Protein AF-A0A6I0BQM3-F1 (afdb_monomer)

Foldseek 3Di:
DVQLLVVLVVLLLLLVLCLVLCLPDVPDASPDPPVSSVVPDPDDPVFVVQWDWDWDDDDPPGIHIWIWGFPDQDPPQGTWTWTFQALNADLSVVLVVVVVVVVVVVQALVNLVVVPPDLNQLSLLACRSPIDTPLGCVCCVVVVHDDLFLVSLLVLCVVAHALVLLVCLQLVHPSPPPDPDPSNSSSSSSLNVVLSCQLPAEEDDSRHHYDCAYVVNQHGSSLVSQLLSLCCRVNPDHSVPDPQFDDDPNDGGYRDQDDDDPQRHLVNPDPSSVVSSCCRGNVCVSRDRSCVPVVSVVSVVVSSVVSRGDVVSVVVNVVD

Structure (mmCIF, N/CA/C/O backbone):
data_AF-A0A6I0BQM3-F1
#
_entry.id   AF-A0A6I0BQM3-F1
#
loop_
_atom_site.group_PDB
_atom_site.id
_atom_site.type_symbol
_atom_site.label_atom_id
_atom_site.label_alt_id
_atom_site.label_comp_id
_atom_site.label_asym_id
_atom_site.label_entity_id
_atom_site.label_seq_id
_atom_site.pdbx_PDB_ins_code
_atom_site.Cartn_x
_atom_site.Cartn_y
_atom_site.Cartn_z
_atom_site.occupancy
_atom_site.B_iso_or_equiv
_atom_site.auth_seq_id
_atom_site.auth_comp_id
_atom_site.auth_asym_id
_atom_site.auth_atom_id
_atom_site.pdbx_PDB_model_num
ATOM 1 N N . MET A 1 1 ? -15.286 -2.181 -1.177 1.00 60.75 1 MET A N 1
ATOM 2 C CA . MET A 1 1 ? -14.383 -2.167 -2.361 1.00 60.75 1 MET A CA 1
ATOM 3 C C . MET A 1 1 ? -14.265 -0.788 -3.021 1.00 60.75 1 MET A C 1
ATOM 5 O O . MET A 1 1 ? -13.191 -0.479 -3.524 1.00 60.75 1 MET A O 1
ATOM 9 N N . GLY A 1 2 ? -15.303 0.063 -2.992 1.00 83.44 2 GLY A N 1
ATOM 10 C CA . GLY A 1 2 ? -15.324 1.325 -3.752 1.00 83.44 2 GLY A CA 1
ATOM 11 C C . GLY A 1 2 ? -14.149 2.278 -3.493 1.00 83.44 2 GLY A C 1
ATOM 12 O O . GLY A 1 2 ? -13.640 2.891 -4.427 1.00 83.44 2 GLY A O 1
ATOM 13 N N . ILE A 1 3 ? -13.648 2.362 -2.257 1.00 88.06 3 ILE A N 1
ATOM 14 C CA . ILE A 1 3 ? -12.497 3.218 -1.937 1.00 88.06 3 ILE A CA 1
ATOM 15 C C . ILE A 1 3 ? -11.189 2.744 -2.593 1.00 88.06 3 ILE A C 1
ATOM 17 O O . ILE A 1 3 ? -10.447 3.571 -3.124 1.00 88.06 3 ILE A O 1
ATOM 21 N N . TYR A 1 4 ? -10.928 1.432 -2.617 1.00 92.75 4 TYR A N 1
ATOM 22 C CA . TYR A 1 4 ? -9.731 0.853 -3.231 1.00 92.75 4 TYR A CA 1
ATOM 23 C C . TYR A 1 4 ? -9.756 1.024 -4.751 1.00 92.75 4 TYR A C 1
ATOM 25 O O . TYR A 1 4 ? -8.766 1.459 -5.329 1.00 92.75 4 TYR A O 1
ATOM 33 N N . GLU A 1 5 ? -10.898 0.769 -5.399 1.00 92.19 5 GLU A N 1
ATOM 34 C CA . GLU A 1 5 ? -11.048 0.964 -6.849 1.00 92.19 5 GLU A CA 1
ATOM 35 C C . GLU A 1 5 ? -10.844 2.425 -7.263 1.00 92.19 5 GLU A C 1
ATOM 37 O O . GLU A 1 5 ? -10.185 2.706 -8.265 1.00 92.19 5 GLU A O 1
ATOM 42 N N . ASN A 1 6 ? -11.372 3.370 -6.480 1.00 88.50 6 ASN A N 1
ATOM 43 C CA . ASN A 1 6 ? -11.187 4.794 -6.745 1.00 88.50 6 ASN A CA 1
ATOM 44 C C . ASN A 1 6 ? -9.706 5.194 -6.687 1.00 88.50 6 ASN A C 1
ATOM 46 O O . ASN A 1 6 ? -9.230 5.909 -7.569 1.00 88.50 6 ASN A O 1
ATOM 50 N N . HIS A 1 7 ? -8.963 4.704 -5.691 1.00 90.31 7 HIS A N 1
ATOM 51 C CA . HIS A 1 7 ? -7.531 4.989 -5.566 1.00 90.31 7 HIS A CA 1
ATOM 52 C C . HIS A 1 7 ? -6.685 4.232 -6.595 1.00 90.31 7 HIS A C 1
ATOM 54 O O . HIS A 1 7 ? -5.689 4.773 -7.070 1.00 90.31 7 HIS A O 1
ATOM 60 N N . ALA A 1 8 ? -7.108 3.042 -7.025 1.00 92.38 8 ALA A N 1
ATOM 61 C CA . ALA A 1 8 ? -6.472 2.307 -8.115 1.00 92.38 8 ALA A CA 1
ATOM 62 C C . ALA A 1 8 ? -6.540 3.077 -9.442 1.00 92.38 8 ALA A C 1
ATOM 64 O O . ALA A 1 8 ? -5.536 3.188 -10.142 1.00 92.38 8 ALA A O 1
ATOM 65 N N . LYS A 1 9 ? -7.692 3.688 -9.750 1.00 89.06 9 LYS A N 1
ATOM 66 C CA . LYS A 1 9 ? -7.854 4.563 -10.925 1.00 89.06 9 LYS A CA 1
ATOM 67 C C . LYS A 1 9 ? -6.939 5.787 -10.859 1.00 89.06 9 LYS A C 1
ATOM 69 O O . LYS A 1 9 ? -6.339 6.153 -11.864 1.00 89.06 9 LYS A O 1
ATOM 74 N N . ILE A 1 10 ? -6.795 6.395 -9.678 1.00 85.81 10 ILE A N 1
ATOM 75 C CA . ILE A 1 10 ? -5.857 7.508 -9.466 1.00 85.81 10 ILE A CA 1
ATOM 76 C C . ILE A 1 10 ? -4.413 7.049 -9.688 1.00 85.81 10 ILE A C 1
ATOM 78 O O . ILE A 1 10 ? -3.650 7.740 -10.358 1.00 85.81 10 ILE A O 1
ATOM 82 N N . LEU A 1 11 ? -4.031 5.891 -9.146 1.00 88.25 11 LEU A N 1
ATOM 83 C CA . LEU A 1 11 ? -2.678 5.363 -9.291 1.00 88.25 11 LEU A CA 1
ATOM 84 C C . LEU A 1 11 ? -2.340 5.052 -10.754 1.00 88.25 11 LEU A C 1
ATOM 86 O O . LEU A 1 11 ? -1.275 5.453 -11.212 1.00 88.25 11 LEU A O 1
ATOM 90 N N . LEU A 1 12 ? -3.250 4.409 -11.496 1.00 86.81 12 LEU A N 1
ATOM 91 C CA . LEU A 1 12 ? -3.103 4.178 -12.940 1.00 86.81 12 LEU A CA 1
ATOM 92 C C . LEU A 1 12 ? -2.930 5.480 -13.708 1.00 86.81 12 LEU A C 1
ATOM 94 O O . LEU A 1 12 ? -2.038 5.601 -14.538 1.00 86.81 12 LEU A O 1
ATOM 98 N N . PHE A 1 13 ? -3.745 6.476 -13.387 1.00 80.31 13 PHE A N 1
ATOM 99 C CA . PHE A 1 13 ? -3.652 7.778 -14.018 1.00 80.31 13 PHE A CA 1
ATOM 100 C C . PHE A 1 13 ? -2.291 8.446 -13.762 1.00 80.31 13 PHE A C 1
ATOM 102 O O . PHE A 1 13 ? -1.647 8.938 -14.692 1.00 80.31 13 PHE A O 1
ATOM 109 N N . LEU A 1 14 ? -1.830 8.458 -12.505 1.00 79.19 14 LEU A N 1
ATOM 110 C CA . LEU A 1 14 ? -0.504 8.974 -12.154 1.00 79.19 14 LEU A CA 1
ATOM 111 C C . LEU A 1 14 ? 0.591 8.192 -12.880 1.00 79.19 14 LEU A C 1
ATOM 113 O O . LEU A 1 14 ? 1.534 8.799 -13.383 1.00 79.19 14 LEU A O 1
ATOM 117 N N . HIS A 1 15 ? 0.440 6.870 -12.974 1.00 80.69 15 HIS A N 1
ATOM 118 C CA . HIS A 1 15 ? 1.341 6.007 -13.717 1.00 80.69 15 HIS A CA 1
ATOM 119 C C . HIS A 1 15 ? 1.403 6.411 -15.196 1.00 80.69 15 HIS A C 1
ATOM 121 O O . HIS A 1 15 ? 2.474 6.760 -15.670 1.00 80.69 15 HIS A O 1
ATOM 127 N N . GLU A 1 16 ? 0.286 6.439 -15.922 1.00 74.44 16 GLU A N 1
ATOM 128 C CA . GLU A 1 16 ? 0.255 6.735 -17.365 1.00 74.44 16 GLU A CA 1
ATOM 129 C C . GLU A 1 16 ? 0.884 8.093 -17.715 1.00 74.44 16 GLU A C 1
ATOM 131 O O . GLU A 1 16 ? 1.580 8.222 -18.725 1.00 74.44 16 GLU A O 1
ATOM 136 N N . ASN A 1 17 ? 0.679 9.097 -16.858 1.00 69.69 17 ASN A N 1
ATOM 137 C CA . ASN A 1 17 ? 1.185 10.450 -17.083 1.00 69.69 17 ASN A CA 1
ATOM 138 C C . ASN A 1 17 ? 2.641 10.637 -16.627 1.00 69.69 17 ASN A C 1
ATOM 140 O O . ASN A 1 17 ? 3.345 11.488 -17.166 1.00 69.69 17 ASN A O 1
ATOM 144 N N . TYR A 1 18 ? 3.110 9.862 -15.644 1.00 69.44 18 TYR A N 1
ATOM 145 C CA . TYR A 1 18 ? 4.439 10.039 -15.050 1.00 69.44 18 TYR A CA 1
ATOM 146 C C . TYR A 1 18 ? 5.453 8.970 -15.471 1.00 69.44 18 TYR A C 1
ATOM 148 O O . TYR A 1 18 ? 6.660 9.201 -15.419 1.00 69.44 18 TYR A O 1
ATOM 156 N N . PHE A 1 19 ? 4.993 7.808 -15.930 1.00 67.88 19 PHE A N 1
ATOM 157 C CA . PHE A 1 19 ? 5.855 6.693 -16.302 1.00 67.88 19 PHE A CA 1
ATOM 158 C C . PHE A 1 19 ? 6.847 7.079 -17.397 1.00 67.88 19 PHE A C 1
ATOM 160 O O . PHE A 1 19 ? 8.037 6.810 -17.253 1.00 67.88 19 PHE A O 1
ATOM 167 N N . LYS A 1 20 ? 6.393 7.795 -18.436 1.00 61.06 20 LYS A N 1
ATOM 168 C CA . LYS A 1 20 ? 7.266 8.278 -19.519 1.00 61.06 20 LYS A CA 1
ATOM 169 C C . LYS A 1 20 ? 8.446 9.095 -18.984 1.00 61.06 20 LYS A C 1
ATOM 171 O O . LYS A 1 20 ? 9.571 8.865 -19.411 1.00 61.06 20 LYS A O 1
ATOM 176 N N . LEU A 1 21 ? 8.201 9.954 -17.994 1.00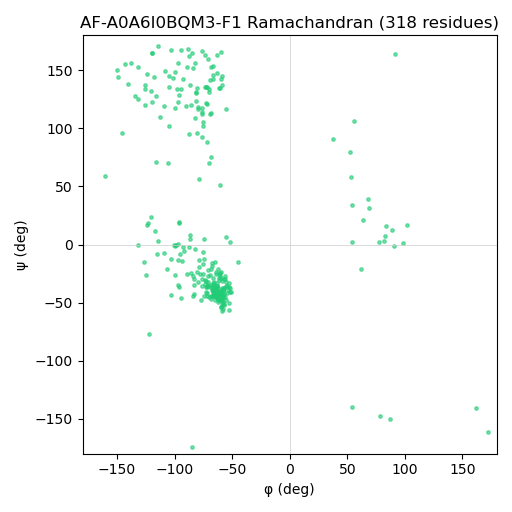 56.78 21 LEU A N 1
ATOM 177 C CA . LEU A 1 21 ? 9.208 10.809 -17.357 1.00 56.78 21 LEU A CA 1
ATOM 178 C C . LEU A 1 21 ? 10.180 10.030 -16.463 1.00 56.78 21 LEU A C 1
ATOM 180 O O . LEU A 1 21 ? 11.362 10.350 -16.407 1.00 56.78 21 LEU A O 1
ATOM 184 N N . VAL A 1 22 ? 9.697 8.996 -15.770 1.00 54.19 22 VAL A N 1
ATOM 185 C CA . VAL A 1 22 ? 10.554 8.109 -14.964 1.00 54.19 22 VAL A CA 1
ATOM 186 C C . VAL A 1 22 ? 11.384 7.185 -15.855 1.00 54.19 22 VAL A C 1
ATOM 188 O O . VAL A 1 22 ? 12.520 6.860 -15.526 1.00 54.19 22 VAL A O 1
ATOM 191 N N . SER A 1 23 ? 10.829 6.773 -16.995 1.00 54.88 23 SER A N 1
ATOM 192 C CA . SER A 1 23 ? 11.485 5.889 -17.961 1.00 54.88 23 SER A CA 1
ATOM 193 C C . SER A 1 23 ? 12.517 6.602 -18.846 1.00 54.88 23 SER A C 1
ATOM 195 O O . SER A 1 23 ? 13.462 5.959 -19.305 1.00 54.88 23 SER A O 1
ATOM 197 N N . SER A 1 24 ? 12.389 7.920 -19.057 1.00 51.19 24 SER A N 1
ATOM 198 C CA . SER A 1 24 ? 13.369 8.728 -19.786 1.00 51.19 24 SER A CA 1
ATOM 199 C C . SER A 1 24 ? 14.595 8.990 -18.907 1.00 51.19 24 SER A C 1
ATOM 201 O O . SER A 1 24 ? 14.622 9.923 -18.115 1.00 51.19 24 SER A O 1
ATOM 203 N N . ASP A 1 25 ? 15.598 8.123 -19.037 1.00 48.91 25 ASP A N 1
ATOM 204 C CA . ASP A 1 25 ? 16.913 8.212 -18.398 1.00 48.91 25 ASP A CA 1
ATOM 205 C C . ASP A 1 25 ? 16.907 8.406 -16.869 1.00 48.91 25 ASP A C 1
ATOM 207 O O . ASP A 1 25 ? 17.281 9.450 -16.334 1.00 48.91 25 ASP A O 1
ATOM 211 N N . PHE A 1 26 ? 16.689 7.300 -16.143 1.00 50.62 26 PHE A N 1
ATOM 212 C CA . PHE A 1 26 ? 16.972 7.145 -14.699 1.00 50.62 26 PHE A CA 1
ATOM 213 C C . PHE A 1 26 ? 18.347 7.689 -14.229 1.00 50.62 26 PHE A C 1
ATOM 215 O O . PHE A 1 26 ? 18.560 7.853 -13.029 1.00 50.62 26 PHE A O 1
ATOM 222 N N . ASN A 1 27 ? 19.287 7.964 -15.148 1.00 40.38 27 ASN A N 1
ATOM 223 C CA . ASN A 1 27 ? 20.618 8.497 -14.844 1.00 40.38 27 ASN A CA 1
ATOM 224 C C . ASN A 1 27 ? 20.762 10.019 -14.989 1.00 40.38 27 ASN A C 1
ATOM 226 O O . ASN A 1 27 ? 21.776 10.550 -14.531 1.00 40.38 27 ASN A O 1
ATOM 230 N N . ARG A 1 28 ? 19.820 10.740 -15.617 1.00 43.97 28 ARG A N 1
ATOM 231 C CA . ARG A 1 28 ? 19.929 12.198 -15.797 1.00 43.97 28 ARG A CA 1
ATOM 232 C C . ARG A 1 28 ? 18.569 12.883 -15.720 1.00 43.97 28 ARG A C 1
ATOM 234 O O . ARG A 1 28 ? 17.891 13.062 -16.714 1.00 43.97 28 ARG A O 1
ATOM 241 N N . ASN A 1 29 ? 18.303 13.368 -14.512 1.00 41.88 29 ASN A N 1
ATOM 242 C CA . ASN A 1 29 ? 17.380 14.437 -14.152 1.00 41.88 29 ASN A CA 1
ATOM 243 C C . ASN A 1 29 ? 15.929 14.270 -14.590 1.00 41.88 29 ASN A C 1
ATOM 245 O O . ASN A 1 29 ? 15.528 14.587 -15.701 1.00 41.88 29 ASN A O 1
ATOM 249 N N . GLU A 1 30 ? 15.135 13.959 -13.574 1.00 51.41 30 GLU A N 1
ATOM 250 C CA . GLU A 1 30 ? 13.696 14.165 -13.440 1.00 51.41 30 GLU A CA 1
ATOM 251 C C . GLU A 1 30 ? 13.323 15.667 -13.526 1.00 51.41 30 GLU A C 1
ATOM 253 O O . GLU A 1 30 ? 12.644 16.210 -12.650 1.00 51.41 30 GLU A O 1
ATOM 258 N N . SER A 1 31 ? 13.799 16.371 -14.561 1.00 48.62 31 SER A N 1
ATOM 259 C CA . SER A 1 31 ? 13.336 17.702 -14.944 1.00 48.62 31 SER A CA 1
ATOM 260 C C . SER A 1 31 ? 11.944 17.552 -15.544 1.00 48.62 31 SER A C 1
ATOM 262 O O . SER A 1 31 ? 11.761 17.325 -16.734 1.00 48.62 31 SER A O 1
ATOM 264 N N . PHE A 1 32 ? 10.972 17.607 -14.649 1.00 56.22 32 PHE A N 1
ATOM 265 C CA . PHE A 1 32 ? 9.548 17.536 -14.910 1.00 56.22 32 PHE A CA 1
ATOM 266 C C . PHE A 1 32 ? 9.050 18.820 -15.585 1.00 56.22 32 PHE A C 1
ATOM 268 O O . PHE A 1 32 ? 9.146 19.901 -14.994 1.00 56.22 32 PHE A O 1
ATOM 275 N N . ASP A 1 33 ? 8.465 18.711 -16.782 1.00 59.06 33 ASP A N 1
ATOM 276 C CA . ASP A 1 33 ? 7.624 19.785 -17.313 1.00 59.06 33 ASP A CA 1
ATOM 277 C C . ASP A 1 33 ? 6.232 19.690 -16.677 1.00 59.06 33 ASP A C 1
ATOM 279 O O . ASP A 1 33 ? 5.344 18.952 -17.111 1.00 59.06 33 ASP A O 1
ATOM 283 N N . LYS A 1 34 ? 6.048 20.478 -15.615 1.00 65.12 34 LYS A N 1
ATOM 284 C CA . LYS A 1 34 ? 4.770 20.602 -14.914 1.00 65.12 34 LYS A CA 1
ATOM 285 C C . LYS A 1 34 ? 3.620 20.986 -15.836 1.00 65.12 34 LYS A C 1
ATOM 287 O O . LYS A 1 34 ? 2.506 20.516 -15.625 1.00 65.12 34 LYS A O 1
ATOM 292 N N . LYS A 1 35 ? 3.874 21.828 -16.841 1.00 66.38 35 LYS A N 1
ATOM 293 C CA . LYS A 1 35 ? 2.827 22.292 -17.751 1.00 66.38 35 LYS A CA 1
ATOM 294 C C . LYS A 1 35 ? 2.382 21.175 -18.679 1.00 66.38 35 LYS A C 1
ATOM 296 O O . LYS A 1 35 ? 1.181 21.033 -18.883 1.00 66.38 35 LYS A O 1
ATOM 301 N N . GLU A 1 36 ? 3.317 20.381 -19.201 1.00 63.50 36 GLU A N 1
ATOM 302 C CA . GLU A 1 36 ? 2.984 19.217 -20.029 1.00 63.50 36 GLU A CA 1
ATOM 303 C C . GLU A 1 36 ? 2.112 18.236 -19.240 1.00 63.50 36 GLU A C 1
ATOM 305 O O . GLU A 1 36 ? 1.017 17.898 -19.691 1.00 63.50 36 GLU A O 1
ATOM 310 N N . PHE A 1 37 ? 2.524 17.895 -18.014 1.00 66.12 37 PHE A N 1
ATOM 311 C CA . PHE A 1 37 ? 1.738 17.036 -17.131 1.00 66.12 37 PHE A CA 1
ATOM 312 C C . PHE A 1 37 ? 0.345 17.615 -16.865 1.00 66.12 37 PHE A C 1
ATOM 314 O O . PHE A 1 37 ? -0.643 16.969 -17.192 1.00 66.12 37 PHE A O 1
ATOM 321 N N . GLU A 1 38 ? 0.232 18.851 -16.364 1.00 69.19 38 GLU A N 1
ATOM 322 C CA . GLU A 1 38 ? -1.068 19.469 -16.047 1.00 69.19 38 GLU A CA 1
ATOM 323 C C . GLU A 1 38 ? -1.982 19.617 -17.276 1.00 69.19 38 GLU A C 1
ATOM 325 O O . GLU A 1 38 ? -3.205 19.523 -17.143 1.00 69.19 38 GLU A O 1
ATOM 330 N N . SER A 1 39 ? -1.409 19.803 -18.472 1.00 67.38 39 SER A N 1
ATOM 331 C CA . SER A 1 39 ? -2.156 19.878 -19.735 1.00 67.38 39 SER A CA 1
ATOM 332 C C . SER A 1 39 ? -2.633 18.516 -20.252 1.00 67.38 39 SER A C 1
ATOM 334 O O . SER A 1 39 ? -3.693 18.444 -20.875 1.00 67.38 39 SER A O 1
ATOM 336 N N . GLY A 1 40 ? -1.902 17.436 -19.951 1.00 63.22 40 GLY A N 1
ATOM 337 C CA . GLY A 1 40 ? -2.289 16.057 -20.262 1.00 63.22 40 GLY A CA 1
ATOM 338 C C . GLY A 1 40 ? -3.381 15.505 -19.339 1.00 63.22 40 GLY A C 1
ATOM 339 O O . GLY A 1 40 ? -4.056 14.533 -19.682 1.00 63.22 40 GLY A O 1
ATOM 340 N N . MET A 1 41 ? -3.612 16.140 -18.183 1.00 65.19 41 MET A N 1
ATOM 341 C CA . MET A 1 41 ? -4.578 15.660 -17.199 1.00 65.19 41 MET A CA 1
ATOM 342 C C . MET A 1 41 ? -6.037 15.931 -17.599 1.00 65.19 41 MET A C 1
ATOM 344 O O . MET A 1 41 ? -6.591 17.008 -17.342 1.00 65.19 41 MET A O 1
ATOM 348 N N . GLN A 1 42 ? -6.726 14.896 -18.084 1.00 65.88 42 GLN A N 1
ATOM 349 C CA . GLN A 1 42 ? -8.192 14.874 -18.188 1.00 65.88 42 GLN A CA 1
ATOM 350 C C . GLN A 1 42 ? -8.864 14.577 -16.836 1.00 65.88 42 GLN A C 1
ATOM 352 O O . GLN A 1 42 ? -9.630 13.629 -16.688 1.00 65.88 42 GLN A O 1
ATOM 357 N N . LEU A 1 43 ? -8.567 15.387 -15.820 1.00 63.75 43 LEU A N 1
ATOM 358 C CA . LEU A 1 43 ? -9.220 15.297 -14.516 1.00 63.75 43 LEU A CA 1
ATOM 359 C C . LEU A 1 43 ? -10.223 16.430 -14.316 1.00 63.75 43 LEU A C 1
ATOM 361 O O . LEU A 1 43 ? -9.984 17.570 -14.728 1.00 63.75 43 LEU A O 1
ATOM 365 N N . ASN A 1 44 ? -11.315 16.112 -13.621 1.00 71.25 44 ASN A N 1
ATOM 366 C CA . ASN A 1 44 ? -12.169 17.136 -13.035 1.00 71.25 44 ASN A CA 1
ATOM 367 C C . ASN A 1 44 ? -11.384 17.935 -11.974 1.00 71.25 44 ASN A C 1
ATOM 369 O O . ASN A 1 44 ? -10.339 17.502 -11.472 1.00 71.25 44 ASN A O 1
ATOM 373 N N . ASP A 1 45 ? -11.901 19.106 -11.616 1.00 78.88 45 ASP A N 1
ATOM 374 C CA . ASP A 1 45 ? -11.211 20.025 -10.704 1.00 78.88 45 ASP A CA 1
ATOM 375 C C . ASP A 1 45 ? -10.958 19.415 -9.317 1.00 78.88 45 ASP A C 1
ATOM 377 O O . ASP A 1 45 ? -9.971 19.747 -8.656 1.00 78.88 45 ASP A O 1
ATOM 381 N N . TYR A 1 46 ? -11.794 18.456 -8.902 1.00 78.94 46 TYR A N 1
ATOM 382 C CA . TYR A 1 46 ? -11.625 17.744 -7.640 1.00 78.94 46 TYR A CA 1
ATOM 383 C C . TYR A 1 46 ? -10.288 16.997 -7.580 1.00 78.94 46 TYR A C 1
ATOM 385 O O . TYR A 1 46 ? -9.512 17.225 -6.650 1.00 78.94 46 TYR A O 1
ATOM 393 N N . TYR A 1 47 ? -9.971 16.152 -8.565 1.00 74.62 47 TYR A N 1
ATOM 394 C CA . TYR A 1 47 ? -8.706 15.412 -8.528 1.00 74.62 47 TYR A CA 1
ATOM 395 C C . TYR A 1 47 ? -7.496 16.318 -8.780 1.00 74.62 47 TYR A C 1
ATOM 397 O O . TYR A 1 47 ? -6.462 16.134 -8.136 1.00 74.62 47 TYR A O 1
ATOM 405 N N . LYS A 1 48 ? -7.631 17.336 -9.644 1.00 76.81 48 LYS A N 1
ATOM 406 C CA . LYS A 1 48 ? -6.562 18.323 -9.888 1.00 76.81 48 LYS A CA 1
ATOM 407 C C . LYS A 1 48 ? -6.144 19.036 -8.605 1.00 76.81 48 LYS A C 1
ATOM 409 O O . LYS A 1 48 ? -4.956 19.139 -8.328 1.00 76.81 48 LYS A O 1
ATOM 414 N N . SER A 1 49 ? -7.110 19.443 -7.778 1.00 83.94 49 SER A N 1
ATOM 415 C CA . SER A 1 49 ? -6.844 20.132 -6.504 1.00 83.94 49 SER A CA 1
ATOM 416 C C . SER A 1 49 ? -6.105 19.283 -5.455 1.00 83.94 49 SER A C 1
ATOM 418 O O . SER A 1 49 ? -5.603 19.814 -4.463 1.00 83.94 49 SER A O 1
ATOM 420 N N . ARG A 1 50 ? -6.051 17.960 -5.651 1.00 88.38 50 ARG A N 1
ATOM 421 C CA . ARG A 1 50 ? -5.433 16.999 -4.727 1.00 88.38 50 ARG A CA 1
ATOM 422 C C . ARG A 1 50 ? -4.067 16.516 -5.184 1.00 88.38 50 ARG A C 1
ATOM 424 O O . ARG A 1 50 ? -3.364 15.902 -4.387 1.00 88.38 50 ARG A O 1
ATOM 431 N N . ILE A 1 51 ? -3.685 16.781 -6.428 1.00 85.88 51 ILE A N 1
ATOM 432 C CA . ILE A 1 51 ? -2.351 16.440 -6.904 1.00 85.88 51 ILE A CA 1
ATOM 433 C C . ILE A 1 51 ? -1.385 17.529 -6.460 1.00 85.88 51 ILE A C 1
ATOM 435 O O . ILE A 1 51 ? -1.573 18.716 -6.719 1.00 85.88 51 ILE A O 1
ATOM 439 N N . THR A 1 52 ? -0.354 17.106 -5.744 1.00 84.62 52 THR A N 1
ATOM 440 C CA . THR A 1 52 ? 0.736 17.957 -5.284 1.00 84.62 52 THR A CA 1
ATOM 441 C C . THR A 1 52 ? 2.047 17.451 -5.863 1.00 84.62 52 THR A C 1
ATOM 443 O O . THR A 1 52 ? 2.137 16.338 -6.379 1.00 84.62 52 THR A O 1
ATOM 446 N N . TYR A 1 53 ? 3.076 18.288 -5.806 1.00 80.19 53 TYR A N 1
ATOM 447 C CA . TYR A 1 53 ? 4.396 17.948 -6.314 1.00 80.19 53 TYR A CA 1
ATOM 448 C C . TYR A 1 53 ? 5.410 18.162 -5.207 1.00 80.19 53 TYR A C 1
ATOM 450 O O . TYR A 1 53 ? 5.551 19.273 -4.693 1.00 80.19 53 TYR A O 1
ATOM 458 N N . LYS A 1 54 ? 6.117 17.098 -4.837 1.00 76.69 54 LYS A N 1
ATOM 459 C CA . LYS A 1 54 ? 7.235 17.185 -3.904 1.00 76.69 54 LYS A CA 1
ATOM 460 C C . LYS A 1 54 ? 8.517 17.421 -4.677 1.00 76.69 54 LYS A C 1
ATOM 462 O O . LYS A 1 54 ? 8.917 16.599 -5.497 1.00 76.69 54 LYS A O 1
ATOM 467 N N . GLU A 1 55 ? 9.160 18.547 -4.398 1.00 76.81 55 GLU A N 1
ATOM 468 C CA . GLU A 1 55 ? 10.458 18.891 -4.963 1.00 76.81 55 GLU A CA 1
ATOM 469 C C . GLU A 1 55 ? 11.573 18.498 -3.990 1.00 76.81 55 GLU A C 1
ATOM 471 O O . GLU A 1 55 ? 11.559 18.876 -2.820 1.00 76.81 55 GLU A O 1
ATOM 476 N N . LYS A 1 56 ? 12.575 17.767 -4.476 1.00 69.81 56 LYS A N 1
ATOM 477 C CA . LYS A 1 56 ? 13.802 17.454 -3.747 1.00 69.81 56 LYS A CA 1
ATOM 478 C C . LYS A 1 56 ? 14.995 18.006 -4.515 1.00 69.81 56 LYS A C 1
ATOM 480 O O . LYS A 1 56 ? 15.212 17.653 -5.671 1.00 69.81 56 LYS A O 1
ATOM 485 N N . PHE A 1 57 ? 15.787 18.862 -3.878 1.00 64.69 57 PHE A N 1
ATOM 486 C CA . PHE A 1 57 ? 17.018 19.367 -4.480 1.00 64.69 57 PHE A CA 1
ATOM 487 C C . PHE A 1 57 ? 18.061 18.247 -4.552 1.00 64.69 57 PHE A C 1
ATOM 489 O O . PHE A 1 57 ? 18.286 17.550 -3.561 1.00 64.69 57 PHE A O 1
ATOM 496 N N . ILE A 1 58 ? 18.682 18.068 -5.719 1.00 66.44 58 ILE A N 1
ATOM 497 C CA . ILE A 1 58 ? 19.665 16.995 -5.959 1.00 66.44 58 ILE A CA 1
ATOM 498 C C . ILE A 1 58 ? 21.071 17.527 -6.284 1.00 66.44 58 ILE A C 1
ATOM 500 O O . ILE A 1 58 ? 21.953 16.757 -6.648 1.00 66.44 58 ILE A O 1
ATOM 504 N N . GLY A 1 59 ? 21.307 18.830 -6.087 1.00 58.72 59 GLY A N 1
ATOM 505 C CA . GLY A 1 59 ? 22.590 19.484 -6.368 1.00 58.72 59 GLY A CA 1
ATOM 506 C C . GLY A 1 59 ? 22.665 20.066 -7.784 1.00 58.72 59 GLY A C 1
ATOM 507 O O . GLY A 1 59 ? 21.833 19.773 -8.636 1.00 58.72 59 GLY A O 1
ATOM 508 N N . GLY A 1 60 ? 23.629 20.959 -8.036 1.00 62.94 60 GLY A N 1
ATOM 509 C CA . GLY A 1 60 ? 23.857 21.531 -9.375 1.00 62.94 60 GLY A CA 1
ATOM 510 C C . GLY A 1 60 ? 22.708 22.381 -9.943 1.00 62.94 60 GLY A C 1
ATOM 511 O O . GLY A 1 60 ? 22.621 22.540 -11.154 1.00 62.94 60 GLY A O 1
ATOM 512 N N . GLY A 1 61 ? 21.808 22.897 -9.094 1.00 64.00 61 GLY A N 1
ATOM 513 C CA . GLY A 1 61 ? 20.619 23.654 -9.518 1.00 64.00 61 GLY A CA 1
ATOM 514 C C . GLY A 1 61 ? 19.430 22.784 -9.946 1.00 64.00 61 GLY A C 1
ATOM 515 O O . GLY A 1 61 ? 18.401 23.317 -10.353 1.00 64.00 61 GLY A O 1
ATOM 516 N N . LEU A 1 62 ? 19.552 21.460 -9.835 1.00 57.69 62 LEU A N 1
ATOM 517 C CA . LEU A 1 62 ? 18.559 20.500 -10.300 1.00 57.69 62 LEU A CA 1
ATOM 518 C C . LEU A 1 62 ? 17.573 20.130 -9.189 1.00 57.69 62 LEU A C 1
ATOM 520 O O . LEU A 1 62 ? 17.938 19.970 -8.016 1.00 57.69 62 LEU A O 1
ATOM 524 N N . LYS A 1 63 ? 16.310 19.960 -9.581 1.00 63.19 63 LYS A N 1
ATOM 525 C CA . LYS A 1 63 ? 15.221 19.523 -8.709 1.00 63.19 63 LYS A CA 1
ATOM 526 C C . LYS A 1 63 ? 14.627 18.231 -9.243 1.00 63.19 63 LYS A C 1
ATOM 528 O O . LYS A 1 63 ? 14.289 18.140 -10.416 1.00 63.19 63 LYS A O 1
ATOM 533 N N . LYS A 1 64 ? 14.466 17.272 -8.345 1.00 69.62 64 LYS A N 1
ATOM 534 C CA . LYS A 1 64 ? 13.645 16.085 -8.530 1.00 69.62 64 LYS A CA 1
ATOM 535 C C . LYS A 1 64 ? 12.224 16.430 -8.135 1.00 69.62 64 LYS A C 1
ATOM 537 O O . LYS A 1 64 ? 12.000 16.808 -6.989 1.00 69.62 64 LYS A O 1
ATOM 542 N N . VAL A 1 65 ? 11.282 16.306 -9.053 1.00 70.75 65 VAL A N 1
ATOM 543 C CA . VAL A 1 65 ? 9.859 16.481 -8.751 1.00 70.75 65 VAL A CA 1
ATOM 544 C C . VAL A 1 65 ? 9.226 15.105 -8.622 1.00 70.75 65 VAL A C 1
ATOM 546 O O . VAL A 1 65 ? 9.620 14.193 -9.333 1.00 70.75 65 VAL A O 1
ATOM 549 N N . ARG A 1 66 ? 8.279 14.923 -7.704 1.00 76.75 66 ARG A N 1
ATOM 550 C CA . ARG A 1 66 ? 7.482 13.697 -7.603 1.00 76.75 66 ARG A CA 1
ATOM 551 C C . ARG A 1 66 ? 6.012 14.038 -7.428 1.00 76.75 66 ARG A C 1
ATOM 553 O O . ARG A 1 66 ? 5.702 14.817 -6.522 1.00 76.75 66 ARG A O 1
ATOM 560 N N . PRO A 1 67 ? 5.117 13.481 -8.256 1.00 80.56 67 PRO A N 1
ATOM 561 C CA . PRO A 1 67 ? 3.700 13.688 -8.076 1.00 80.56 67 PRO A CA 1
ATOM 562 C C . PRO A 1 67 ? 3.235 12.900 -6.857 1.00 80.56 67 PRO A C 1
ATOM 564 O O . PRO A 1 67 ? 3.580 11.731 -6.657 1.00 80.56 67 PRO A O 1
ATOM 567 N N . SER A 1 68 ? 2.423 13.567 -6.058 1.00 86.19 68 SER A N 1
ATOM 568 C CA . SER A 1 68 ? 1.743 12.992 -4.919 1.00 86.19 68 SER A CA 1
ATOM 569 C C . SER A 1 68 ? 0.251 13.221 -5.063 1.00 86.19 68 SER A C 1
ATOM 571 O O . SER A 1 68 ? -0.188 14.248 -5.577 1.00 86.19 68 SER A O 1
ATOM 573 N N . PHE A 1 69 ? -0.541 12.275 -4.582 1.00 90.00 69 PHE A N 1
ATOM 574 C CA . PHE A 1 69 ? -1.977 12.441 -4.462 1.00 90.00 69 PHE A CA 1
ATOM 575 C C . PHE A 1 69 ? -2.362 12.566 -2.996 1.00 90.00 69 PHE A C 1
ATOM 577 O O . PHE A 1 69 ? -2.152 11.646 -2.203 1.00 90.00 69 PHE A O 1
ATOM 584 N N . LYS A 1 70 ? -2.948 13.713 -2.654 1.00 93.19 70 LYS A N 1
ATOM 585 C CA . LYS A 1 70 ? -3.476 14.000 -1.328 1.00 93.19 70 LYS A CA 1
ATOM 586 C C . LYS A 1 70 ? -4.808 13.292 -1.110 1.00 93.19 70 LYS A C 1
ATOM 588 O O . LYS A 1 70 ? -5.845 13.644 -1.685 1.00 93.19 70 LYS A O 1
ATOM 593 N N . VAL A 1 71 ? -4.782 12.345 -0.185 1.00 92.06 71 VAL A N 1
ATOM 594 C CA . VAL A 1 71 ? -5.964 11.636 0.302 1.00 92.06 71 VAL A CA 1
ATOM 595 C C . VAL A 1 71 ? -6.656 12.458 1.390 1.00 92.06 71 VAL A C 1
ATOM 597 O O . VAL A 1 71 ? -7.877 12.631 1.348 1.00 92.06 71 VAL A O 1
ATOM 600 N N . TYR A 1 72 ? -5.882 13.049 2.302 1.00 92.94 72 TYR A N 1
ATOM 601 C CA . TYR A 1 72 ? -6.399 13.823 3.429 1.00 92.94 72 TYR A CA 1
ATOM 602 C C . TYR A 1 72 ? -5.425 14.929 3.857 1.00 92.94 72 TYR A C 1
ATOM 604 O O . TYR A 1 72 ? -4.216 14.801 3.690 1.00 92.94 72 TYR A O 1
ATOM 612 N N . GLU A 1 73 ? -5.957 16.030 4.391 1.00 93.62 73 GLU A N 1
ATOM 613 C CA . GLU A 1 73 ? -5.168 17.119 4.978 1.00 93.62 73 GLU A CA 1
ATOM 614 C C . GLU A 1 73 ? -5.431 17.163 6.484 1.00 93.62 73 GLU A C 1
ATOM 616 O O . GLU A 1 73 ? -6.524 17.538 6.918 1.00 93.62 73 GLU A O 1
ATOM 621 N N . SER A 1 74 ? -4.431 16.783 7.276 1.00 94.38 74 SER A N 1
ATOM 622 C CA . SER A 1 74 ? -4.466 16.952 8.722 1.00 94.38 74 SER A CA 1
ATOM 623 C C . SER A 1 74 ? -4.072 18.376 9.084 1.00 94.38 74 SER A C 1
ATOM 625 O O . SER A 1 74 ? -3.021 18.873 8.683 1.00 94.38 74 SER A O 1
ATOM 627 N N . THR A 1 75 ? -4.871 19.018 9.933 1.00 94.12 75 THR A N 1
ATOM 628 C CA . THR A 1 75 ? -4.523 20.324 10.511 1.00 94.12 75 THR A CA 1
ATOM 629 C C . THR A 1 75 ? -3.344 20.248 11.478 1.00 94.12 75 THR A C 1
ATOM 631 O O . THR A 1 75 ? -2.761 21.280 11.798 1.00 94.12 75 THR A O 1
ATOM 634 N N . LYS A 1 76 ? -3.028 19.050 11.983 1.00 95.62 76 LYS A N 1
ATOM 635 C CA . LYS A 1 76 ? -1.978 18.817 12.979 1.00 95.62 76 LYS A CA 1
ATOM 636 C C . LYS A 1 76 ? -0.726 18.229 12.348 1.00 95.62 76 LYS A C 1
ATOM 638 O O . LYS A 1 76 ? 0.369 18.682 12.665 1.00 95.62 76 LYS A O 1
ATOM 643 N N . TYR A 1 77 ? -0.900 17.255 11.457 1.00 95.88 77 TYR A N 1
ATOM 644 C CA . TYR A 1 77 ? 0.215 16.468 10.944 1.00 95.88 77 TYR A CA 1
ATOM 645 C C . TYR A 1 77 ? 0.578 16.741 9.482 1.00 95.88 77 TYR A C 1
ATOM 647 O O . TYR A 1 77 ? 1.598 16.256 9.001 1.00 95.88 77 TYR A O 1
ATOM 655 N N . GLY A 1 78 ? -0.220 17.542 8.773 1.00 94.00 78 GLY A N 1
ATOM 656 C CA . GLY A 1 78 ? -0.023 17.843 7.359 1.00 94.00 78 GLY A CA 1
ATOM 657 C C . GLY A 1 78 ? -0.676 16.824 6.426 1.00 94.00 78 GLY A C 1
ATOM 658 O O . GLY A 1 78 ? -1.721 16.244 6.726 1.00 94.00 78 GLY A O 1
ATOM 659 N N . THR A 1 79 ? -0.082 16.636 5.253 1.00 93.50 79 THR A N 1
ATOM 660 C CA . THR A 1 79 ? -0.706 15.894 4.154 1.00 93.50 79 THR A CA 1
ATOM 661 C C . THR A 1 79 ? -0.552 14.381 4.308 1.00 93.50 79 THR A C 1
ATOM 663 O O . THR A 1 79 ? 0.554 13.874 4.452 1.00 93.50 79 THR A O 1
ATOM 666 N N . PHE A 1 80 ? -1.667 13.662 4.175 1.00 94.69 80 PHE A N 1
ATOM 667 C CA . PHE A 1 80 ? -1.706 12.209 4.043 1.00 94.69 80 PHE A CA 1
ATOM 668 C C . PHE A 1 80 ? -1.994 11.836 2.592 1.00 94.69 80 PHE A C 1
ATOM 670 O O . PHE A 1 80 ? -2.904 12.394 1.961 1.00 94.69 80 PHE A O 1
ATOM 677 N N . GLY A 1 81 ? -1.266 10.867 2.052 1.00 93.50 81 GLY A N 1
ATOM 678 C CA . GLY A 1 81 ? -1.442 10.469 0.667 1.00 93.50 81 GLY A CA 1
ATOM 679 C C . GLY A 1 81 ? -0.418 9.476 0.148 1.00 93.50 81 GLY A C 1
ATOM 680 O O . GLY A 1 81 ? 0.265 8.789 0.902 1.00 93.50 81 GLY A O 1
ATOM 681 N N . ILE A 1 82 ? -0.331 9.414 -1.175 1.00 91.31 82 ILE A N 1
ATOM 682 C CA . ILE A 1 82 ? 0.631 8.574 -1.887 1.00 91.31 82 ILE A CA 1
ATOM 683 C C . ILE A 1 82 ? 1.580 9.466 -2.678 1.00 91.31 82 ILE A C 1
ATOM 685 O O . ILE A 1 82 ? 1.140 10.331 -3.427 1.00 91.31 82 ILE A O 1
ATOM 689 N N . GLU A 1 83 ? 2.882 9.276 -2.513 1.00 88.56 83 GLU A N 1
ATOM 690 C CA . GLU A 1 83 ? 3.916 9.856 -3.368 1.00 88.56 83 GLU A CA 1
ATOM 691 C C . GLU A 1 83 ? 4.355 8.792 -4.366 1.00 88.56 83 GLU A C 1
ATOM 693 O O . GLU A 1 83 ? 4.881 7.750 -3.982 1.00 88.56 83 GLU A O 1
ATOM 698 N N . TYR A 1 84 ? 4.156 9.040 -5.651 1.00 85.31 84 TYR A N 1
ATOM 699 C CA . TYR A 1 84 ? 4.423 8.045 -6.677 1.00 85.31 84 TYR A CA 1
ATOM 700 C C . TYR A 1 84 ? 5.933 7.818 -6.865 1.00 85.31 84 TYR A C 1
ATOM 702 O O . TYR A 1 84 ? 6.726 8.767 -6.884 1.00 85.31 84 TYR A O 1
ATOM 710 N N . ARG A 1 85 ? 6.355 6.549 -6.965 1.00 82.25 85 ARG A N 1
ATOM 711 C CA . ARG A 1 85 ? 7.776 6.159 -6.983 1.00 82.25 85 ARG A CA 1
ATOM 712 C C . ARG A 1 85 ? 8.204 5.328 -8.182 1.00 82.25 85 ARG A C 1
ATOM 714 O O . ARG A 1 85 ? 9.381 5.436 -8.498 1.00 82.25 85 ARG A O 1
ATOM 721 N N . SER A 1 86 ? 7.337 4.559 -8.840 1.00 80.69 86 SER A N 1
ATOM 722 C CA . SER A 1 86 ? 7.610 3.863 -10.118 1.00 80.69 86 SER A CA 1
ATOM 723 C C . SER A 1 86 ? 9.025 3.294 -10.275 1.00 80.69 86 SER A C 1
ATOM 725 O O . SER A 1 86 ? 9.937 3.975 -10.737 1.00 80.69 86 SER A O 1
ATOM 727 N N . TYR A 1 87 ? 9.241 2.046 -9.885 1.00 81.19 87 TYR A N 1
ATOM 728 C CA . TYR A 1 87 ? 10.534 1.351 -9.811 1.00 81.19 87 TYR A CA 1
ATOM 729 C C . TYR A 1 87 ? 11.568 1.954 -8.844 1.00 81.19 87 TYR A C 1
ATOM 731 O O . TYR A 1 87 ? 12.463 1.236 -8.400 1.00 81.19 87 TYR A O 1
ATOM 739 N N . SER A 1 88 ? 11.456 3.234 -8.463 1.00 77.81 88 SER A N 1
ATOM 740 C CA . SER A 1 88 ? 12.332 3.879 -7.468 1.00 77.81 88 SER A CA 1
ATOM 741 C C . SER A 1 88 ? 11.862 3.692 -6.018 1.00 77.81 88 SER A C 1
ATOM 743 O O . SER A 1 88 ? 12.432 4.282 -5.094 1.00 77.81 88 SER A O 1
ATOM 745 N N . GLY A 1 89 ? 10.798 2.911 -5.814 1.00 79.62 89 GLY A N 1
ATOM 746 C CA . GLY A 1 89 ? 10.291 2.539 -4.499 1.00 79.62 89 GLY A CA 1
ATOM 747 C C . GLY A 1 89 ? 10.996 1.318 -3.912 1.00 79.62 89 GLY A C 1
ATOM 748 O O . GLY A 1 89 ? 11.987 0.813 -4.443 1.00 79.62 89 GLY A O 1
ATOM 749 N N . LEU A 1 90 ? 10.495 0.862 -2.763 1.00 81.25 90 LEU A N 1
ATOM 750 C CA . LEU A 1 90 ? 11.107 -0.223 -1.998 1.00 81.25 90 LEU A CA 1
ATOM 751 C C . LEU A 1 90 ? 11.077 -1.558 -2.753 1.00 81.25 90 LEU A C 1
ATOM 753 O O . LEU A 1 90 ? 12.061 -2.300 -2.730 1.00 81.25 90 LEU A O 1
ATOM 757 N N . VAL A 1 91 ? 9.958 -1.873 -3.402 1.00 81.62 91 VAL A N 1
ATOM 758 C CA . VAL A 1 91 ? 9.760 -3.129 -4.134 1.00 81.62 91 VAL A CA 1
ATOM 759 C C . VAL A 1 91 ? 10.657 -3.149 -5.365 1.00 81.62 91 VAL A C 1
ATOM 761 O O . VAL A 1 91 ? 11.368 -4.137 -5.564 1.00 81.62 91 VAL A O 1
ATOM 764 N N . GLY A 1 92 ? 10.686 -2.057 -6.137 1.00 80.06 92 GLY A N 1
ATOM 765 C CA . GLY A 1 92 ? 11.557 -1.929 -7.306 1.00 80.06 92 GLY A CA 1
ATOM 766 C C . GLY A 1 92 ? 13.041 -1.998 -6.936 1.00 80.06 92 GLY A C 1
ATOM 767 O O . GLY A 1 92 ? 13.814 -2.722 -7.570 1.00 80.06 92 GLY A O 1
ATOM 768 N N . PHE A 1 93 ? 13.438 -1.346 -5.838 1.00 81.06 93 PHE A N 1
ATOM 769 C CA . PHE A 1 93 ? 14.802 -1.431 -5.308 1.00 81.06 93 PHE A CA 1
ATOM 770 C C . PHE A 1 93 ? 15.185 -2.857 -4.883 1.00 81.06 93 PHE A C 1
ATOM 772 O O . PHE A 1 93 ? 16.258 -3.344 -5.248 1.00 81.06 93 PHE A O 1
ATOM 779 N N . LYS A 1 94 ? 14.315 -3.556 -4.139 1.00 79.75 94 LYS A N 1
ATOM 780 C CA . LYS A 1 94 ? 14.548 -4.953 -3.727 1.00 79.75 94 LYS A CA 1
ATOM 781 C C . LYS A 1 94 ? 14.651 -5.887 -4.933 1.00 79.75 94 LYS A C 1
ATOM 783 O O . LYS A 1 94 ? 15.521 -6.759 -4.951 1.00 79.75 94 LYS A O 1
ATOM 788 N N . ALA A 1 95 ? 13.800 -5.693 -5.941 1.00 78.44 95 ALA A N 1
ATOM 789 C CA . ALA A 1 95 ? 13.848 -6.457 -7.182 1.00 78.44 95 ALA A CA 1
ATOM 790 C C . ALA A 1 95 ? 15.183 -6.254 -7.917 1.00 78.44 95 ALA A C 1
ATOM 792 O O . ALA A 1 95 ? 15.833 -7.239 -8.272 1.00 78.44 95 ALA A O 1
ATOM 793 N N . LYS A 1 96 ? 15.647 -5.000 -8.036 1.00 79.06 96 LYS A N 1
ATOM 794 C CA . LYS A 1 96 ? 16.968 -4.666 -8.592 1.00 79.06 96 LYS A CA 1
ATOM 795 C C . LYS A 1 96 ? 18.098 -5.364 -7.838 1.00 79.06 96 LYS A C 1
ATOM 797 O O . LYS A 1 96 ? 18.879 -6.085 -8.451 1.00 79.06 96 LYS A O 1
ATOM 802 N N . LYS A 1 97 ? 18.137 -5.238 -6.508 1.00 80.81 97 LYS A N 1
ATOM 803 C CA . LYS A 1 97 ? 19.174 -5.862 -5.667 1.00 80.81 97 LYS A CA 1
ATOM 804 C C . LYS A 1 97 ? 19.233 -7.384 -5.803 1.00 80.81 97 LYS A C 1
ATOM 806 O O . LYS A 1 97 ? 20.318 -7.959 -5.806 1.00 80.81 97 LYS A O 1
ATOM 811 N N . LYS A 1 98 ? 18.079 -8.046 -5.936 1.00 78.38 98 LYS A N 1
ATOM 812 C CA . LYS A 1 98 ? 18.013 -9.502 -6.142 1.00 78.38 98 LYS A CA 1
ATOM 813 C C . LYS A 1 98 ? 18.627 -9.922 -7.479 1.00 78.38 98 LYS A C 1
ATOM 815 O O . LYS A 1 98 ? 19.247 -10.979 -7.550 1.00 78.38 98 LYS A O 1
ATOM 820 N N . ILE A 1 99 ? 18.443 -9.116 -8.524 1.00 77.06 99 ILE A N 1
ATOM 821 C CA . ILE A 1 99 ? 19.010 -9.376 -9.851 1.00 77.06 99 ILE A CA 1
ATOM 822 C C . ILE A 1 99 ? 20.514 -9.088 -9.861 1.00 77.06 99 ILE A C 1
ATOM 824 O O . ILE A 1 99 ? 21.269 -9.934 -10.329 1.00 77.06 99 ILE A O 1
ATOM 828 N N . GLU A 1 100 ? 20.954 -7.969 -9.276 1.00 79.88 100 GLU A N 1
ATOM 829 C CA . GLU A 1 100 ? 22.381 -7.633 -9.121 1.00 79.88 100 GLU A CA 1
ATOM 830 C C . GLU A 1 100 ? 23.157 -8.779 -8.459 1.00 79.88 100 GLU A C 1
ATOM 832 O O . GLU A 1 100 ? 24.128 -9.270 -9.028 1.00 79.88 100 GLU A O 1
ATOM 837 N N . LYS A 1 101 ? 22.660 -9.294 -7.326 1.00 82.19 101 LYS A N 1
ATOM 838 C CA . LYS A 1 101 ? 23.290 -10.419 -6.622 1.00 82.19 101 LYS A CA 1
ATOM 839 C C . LYS A 1 101 ? 23.426 -11.674 -7.495 1.00 82.19 101 LYS A C 1
ATOM 841 O O . LYS A 1 101 ? 24.428 -12.368 -7.434 1.00 82.19 101 LYS A O 1
ATOM 846 N N . LYS A 1 102 ? 22.432 -11.981 -8.332 1.00 77.56 102 LYS A N 1
ATOM 847 C CA . LYS A 1 102 ? 22.489 -13.150 -9.225 1.00 77.56 102 LYS A CA 1
ATOM 848 C C . LYS A 1 102 ? 23.539 -13.012 -10.326 1.00 77.56 102 LYS A C 1
ATOM 850 O O . LYS A 1 102 ? 24.128 -14.015 -10.723 1.00 77.56 102 LYS A O 1
ATOM 855 N N . ILE A 1 103 ? 23.736 -11.793 -10.828 1.00 78.00 103 ILE A N 1
ATOM 856 C CA . ILE A 1 103 ? 24.802 -11.489 -11.789 1.00 78.00 103 ILE A CA 1
ATOM 857 C C . ILE A 1 103 ? 26.162 -11.665 -11.100 1.00 78.00 103 ILE A C 1
ATOM 859 O O . ILE A 1 103 ? 27.036 -12.328 -11.653 1.00 78.00 103 ILE A O 1
ATOM 863 N N . GLU A 1 104 ? 26.310 -11.163 -9.868 1.00 83.12 104 GLU A N 1
ATOM 864 C CA . GLU A 1 104 ? 27.503 -11.387 -9.034 1.00 83.12 104 GLU A CA 1
ATOM 865 C C . GLU A 1 104 ? 27.765 -12.886 -8.785 1.00 83.12 104 GLU A C 1
ATOM 867 O O . GLU A 1 104 ? 28.910 -13.328 -8.849 1.00 83.12 104 GLU A O 1
ATOM 872 N N . ASP A 1 105 ? 26.708 -13.683 -8.593 1.00 83.00 105 ASP A N 1
ATOM 873 C CA . ASP A 1 105 ? 26.769 -15.145 -8.431 1.00 83.00 105 ASP A CA 1
ATOM 874 C C . ASP A 1 105 ? 27.040 -15.904 -9.760 1.00 83.00 105 ASP A C 1
ATOM 876 O O . ASP A 1 105 ? 27.039 -17.138 -9.794 1.00 83.00 105 ASP A O 1
ATOM 880 N N . GLY A 1 106 ? 27.279 -15.196 -10.873 1.00 78.88 106 GLY A N 1
ATOM 881 C CA . GLY A 1 106 ? 27.711 -15.769 -12.154 1.00 78.88 106 GLY A CA 1
ATOM 882 C C . GLY A 1 106 ? 26.585 -16.195 -13.102 1.00 78.88 106 GLY A C 1
ATOM 883 O O . GLY A 1 106 ? 26.842 -16.884 -14.095 1.00 78.88 106 GLY A O 1
ATOM 884 N N . ILE A 1 107 ? 25.331 -15.810 -12.838 1.00 76.62 107 ILE A N 1
ATOM 885 C CA . ILE A 1 107 ? 24.243 -16.002 -13.805 1.00 76.62 107 ILE A CA 1
ATOM 886 C C . ILE A 1 107 ? 24.376 -14.939 -14.898 1.00 76.62 107 ILE A C 1
ATOM 888 O O . ILE A 1 107 ? 24.249 -13.748 -14.626 1.00 76.62 107 ILE A O 1
ATOM 892 N N . SER A 1 108 ? 24.594 -15.371 -16.145 1.00 71.38 108 SER A N 1
ATOM 893 C CA . SER A 1 108 ? 24.710 -14.434 -17.263 1.00 71.38 108 SER A CA 1
ATOM 894 C C . SER A 1 108 ? 23.420 -13.655 -17.486 1.00 71.38 108 SER A C 1
ATOM 896 O O . SER A 1 108 ? 22.304 -14.156 -17.298 1.00 71.38 108 SER A O 1
ATOM 898 N N . ALA A 1 109 ? 23.580 -12.424 -17.942 1.00 67.00 109 ALA A N 1
ATOM 899 C CA . ALA A 1 109 ? 22.473 -11.535 -18.203 1.00 67.00 109 ALA A CA 1
ATOM 900 C C . ALA A 1 109 ? 21.590 -12.040 -19.368 1.00 67.00 109 ALA A C 1
ATOM 902 O O . ALA A 1 109 ? 20.362 -12.003 -19.273 1.00 67.00 109 ALA A O 1
ATOM 903 N N . GLU A 1 110 ? 22.180 -12.672 -20.391 1.00 65.44 110 GLU A N 1
ATOM 904 C CA . GLU A 1 110 ? 21.457 -13.456 -21.404 1.00 65.44 110 GLU A CA 1
ATOM 905 C C . GLU A 1 110 ? 20.641 -14.593 -20.796 1.00 65.44 110 GLU A C 1
ATOM 907 O O . GLU A 1 110 ? 19.518 -14.809 -21.230 1.00 65.44 110 GLU A O 1
ATOM 912 N N . ARG A 1 111 ? 21.145 -15.312 -19.786 1.00 69.06 111 ARG A N 1
ATOM 913 C CA . ARG A 1 111 ? 20.390 -16.395 -19.131 1.00 69.06 111 ARG A CA 1
ATOM 914 C C . ARG A 1 111 ? 19.244 -15.852 -18.280 1.00 69.06 111 ARG A C 1
ATOM 916 O O . ARG A 1 111 ? 18.194 -16.484 -18.221 1.00 69.06 111 ARG A O 1
ATOM 923 N N . LEU A 1 112 ? 19.411 -14.670 -17.685 1.00 66.06 112 LEU A N 1
ATOM 924 C CA . LEU A 1 112 ? 18.323 -13.938 -17.029 1.00 66.06 112 LEU A CA 1
ATOM 925 C C . LEU A 1 112 ? 17.261 -13.472 -18.043 1.00 66.06 112 LEU A C 1
ATOM 927 O O . LEU A 1 112 ? 16.073 -13.522 -17.735 1.00 66.06 112 LEU A O 1
ATOM 931 N N . LYS A 1 113 ? 17.667 -13.092 -19.264 1.00 61.56 113 LYS A N 1
ATOM 932 C CA . LYS A 1 113 ? 16.766 -12.736 -20.379 1.00 61.56 113 LYS A CA 1
ATOM 933 C C . LYS A 1 113 ? 16.105 -13.950 -21.056 1.00 61.56 113 LYS A C 1
ATOM 935 O O . LYS A 1 113 ? 14.965 -13.857 -21.499 1.00 61.56 113 LYS A O 1
ATOM 940 N N . GLN A 1 114 ? 16.813 -15.077 -21.162 1.00 55.22 114 GLN A N 1
ATOM 941 C CA . GLN A 1 114 ? 16.399 -16.314 -21.845 1.00 55.22 114 GLN A CA 1
ATOM 942 C C . GLN A 1 114 ? 15.706 -17.323 -20.915 1.00 55.22 114 GLN A C 1
ATOM 944 O O . GLN A 1 114 ? 15.251 -18.366 -21.382 1.00 55.22 114 GLN A O 1
ATOM 949 N N . GLY A 1 115 ? 15.588 -17.028 -19.617 1.00 47.91 115 GLY A N 1
ATOM 950 C CA . GLY A 1 115 ? 14.796 -17.797 -18.655 1.00 47.91 115 GLY A CA 1
ATOM 951 C C . GLY A 1 115 ? 13.298 -17.672 -18.934 1.00 47.91 115 GLY A C 1
ATOM 952 O O . GLY A 1 115 ? 12.580 -16.937 -18.262 1.00 47.91 115 GLY A O 1
ATOM 953 N N . TRP A 1 116 ? 12.827 -18.368 -19.965 1.00 41.62 116 TRP A N 1
ATOM 954 C CA . TRP A 1 116 ? 11.429 -18.408 -20.369 1.00 41.6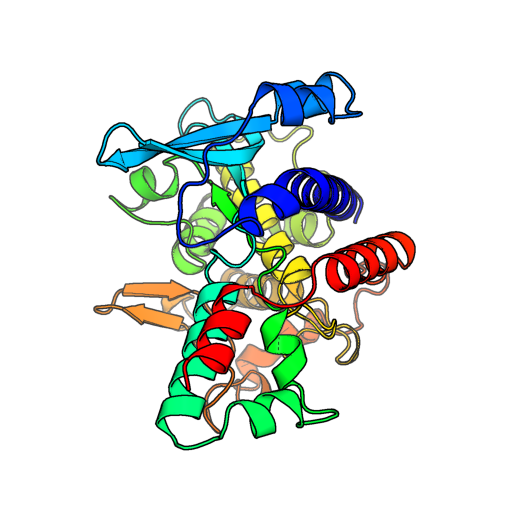2 116 TRP A CA 1
ATOM 955 C C . TRP A 1 116 ? 10.615 -19.150 -19.296 1.00 41.62 116 TRP A C 1
ATOM 957 O O . TRP A 1 116 ? 10.793 -20.348 -19.090 1.00 41.62 116 TRP A O 1
ATOM 967 N N . GLY A 1 117 ? 9.728 -18.431 -18.599 1.00 43.22 117 GLY A N 1
ATOM 968 C CA . GLY A 1 117 ? 8.723 -19.008 -17.696 1.00 43.22 117 GLY A CA 1
ATOM 969 C C . GLY A 1 117 ? 9.051 -19.019 -16.199 1.00 43.22 117 GLY A C 1
ATOM 970 O O . GLY A 1 117 ? 8.222 -19.479 -15.415 1.00 43.22 117 GLY A O 1
ATOM 971 N N . THR A 1 118 ? 10.196 -18.501 -15.751 1.00 46.94 118 THR A N 1
ATOM 972 C CA . THR A 1 118 ? 10.434 -18.346 -14.309 1.00 46.94 118 THR A CA 1
ATOM 973 C C . THR A 1 118 ? 9.812 -17.045 -13.807 1.00 46.94 118 THR A C 1
ATOM 975 O O . THR A 1 118 ? 9.722 -16.045 -14.519 1.00 46.94 118 THR A O 1
ATOM 978 N N . ARG A 1 119 ? 9.424 -17.025 -12.530 1.00 52.44 119 ARG A N 1
ATOM 979 C CA . ARG A 1 119 ? 8.900 -15.867 -11.776 1.00 52.44 119 ARG A CA 1
ATOM 980 C C . ARG A 1 119 ? 9.823 -14.626 -11.763 1.00 52.44 119 ARG A C 1
ATOM 982 O O . ARG A 1 119 ? 9.612 -13.685 -11.010 1.00 52.44 119 ARG A O 1
ATOM 989 N N . GLU A 1 120 ? 10.911 -14.666 -12.520 1.00 50.34 120 GLU A N 1
ATOM 990 C CA . GLU A 1 120 ? 12.096 -13.827 -12.425 1.00 50.34 120 GLU A CA 1
ATOM 991 C C . GLU A 1 120 ? 12.046 -12.649 -13.398 1.00 50.34 120 GLU A C 1
ATOM 993 O O . GLU A 1 120 ? 12.420 -11.551 -12.999 1.00 50.34 120 GLU A O 1
ATOM 998 N N . PHE A 1 121 ? 11.500 -12.831 -14.607 1.00 49.72 121 PHE A N 1
ATOM 999 C CA . PHE A 1 121 ? 11.187 -11.721 -15.518 1.00 49.72 121 PHE A CA 1
ATOM 1000 C C . PHE A 1 121 ? 10.054 -10.843 -14.965 1.00 49.72 121 PHE A C 1
ATOM 1002 O O . PHE A 1 121 ? 10.120 -9.618 -15.061 1.00 49.72 121 PHE A O 1
ATOM 1009 N N . TRP A 1 122 ? 9.072 -11.464 -14.303 1.00 51.72 122 TRP A N 1
ATOM 1010 C CA . TRP A 1 122 ? 8.025 -10.776 -13.539 1.00 51.72 122 TRP A CA 1
ATOM 1011 C C . TRP A 1 122 ? 8.620 -9.867 -12.455 1.00 51.72 122 TRP A C 1
ATOM 1013 O O . TRP A 1 122 ? 8.222 -8.713 -12.327 1.00 51.72 122 TRP A O 1
ATOM 1023 N N . ASN A 1 123 ? 9.718 -10.282 -11.802 1.00 61.84 123 ASN A N 1
ATOM 1024 C CA . ASN A 1 123 ? 10.423 -9.390 -10.874 1.00 61.84 123 ASN A CA 1
ATOM 1025 C C . ASN A 1 123 ? 10.975 -8.123 -11.540 1.00 61.84 123 ASN A C 1
ATOM 1027 O O . ASN A 1 123 ? 11.128 -7.112 -10.863 1.00 61.84 123 ASN A O 1
ATOM 1031 N N . GLY A 1 124 ? 11.259 -8.143 -12.845 1.00 65.25 124 GLY A N 1
ATOM 1032 C CA . GLY A 1 124 ? 11.702 -6.956 -13.574 1.00 65.25 124 GLY A CA 1
ATOM 1033 C C . GLY A 1 124 ? 10.621 -5.885 -13.721 1.00 65.25 124 GLY A C 1
ATOM 1034 O O . GLY A 1 124 ? 10.951 -4.717 -13.907 1.00 65.25 124 GLY A O 1
ATOM 1035 N N . ARG A 1 125 ? 9.345 -6.267 -13.590 1.00 78.25 125 ARG A N 1
ATOM 1036 C CA . ARG A 1 125 ? 8.192 -5.356 -13.557 1.00 78.25 125 ARG A CA 1
ATOM 1037 C C . ARG A 1 125 ? 7.761 -5.005 -12.131 1.00 78.25 125 ARG A C 1
ATOM 1039 O O . ARG A 1 125 ? 6.949 -4.099 -11.950 1.00 78.25 125 ARG A O 1
ATOM 1046 N N . ASN A 1 126 ? 8.338 -5.655 -11.119 1.00 82.94 126 ASN A N 1
ATOM 1047 C CA . ASN A 1 126 ? 8.015 -5.362 -9.730 1.00 82.94 126 ASN A CA 1
ATOM 1048 C C . ASN A 1 126 ? 8.344 -3.918 -9.375 1.00 82.94 126 ASN A C 1
ATOM 1050 O O . ASN A 1 126 ? 9.429 -3.400 -9.649 1.00 82.94 126 ASN A O 1
ATOM 1054 N N . GLY A 1 127 ? 7.390 -3.295 -8.696 1.00 80.50 127 GLY A N 1
ATOM 1055 C CA . GLY A 1 127 ? 7.520 -1.944 -8.176 1.00 80.50 127 GLY A CA 1
ATOM 1056 C C . GLY A 1 127 ? 7.224 -0.875 -9.210 1.00 80.50 127 GLY A C 1
ATOM 1057 O O . GLY A 1 127 ? 7.380 0.305 -8.923 1.00 80.50 127 GLY A O 1
ATOM 1058 N N . MET A 1 128 ? 6.752 -1.254 -10.397 1.00 85.69 128 MET A N 1
ATOM 1059 C CA . MET A 1 128 ? 6.239 -0.314 -11.388 1.00 85.69 128 MET A CA 1
ATOM 1060 C C . MET A 1 128 ? 5.150 0.598 -10.813 1.00 85.69 128 MET A C 1
ATOM 1062 O O . MET A 1 128 ? 5.129 1.789 -11.102 1.00 85.69 128 MET A O 1
ATOM 1066 N N . PHE A 1 129 ? 4.279 0.052 -9.967 1.00 89.62 129 PHE A N 1
ATOM 1067 C CA . PHE A 1 129 ? 3.232 0.802 -9.278 1.00 89.62 129 PHE A CA 1
ATOM 1068 C C . PHE A 1 129 ? 3.641 1.224 -7.863 1.00 89.62 129 PHE A C 1
ATOM 1070 O O . PHE A 1 129 ? 2.781 1.573 -7.058 1.00 89.62 129 PHE A O 1
ATOM 1077 N N . ASP A 1 130 ? 4.945 1.237 -7.559 1.00 87.31 130 ASP A N 1
ATOM 1078 C CA . ASP A 1 130 ? 5.426 1.657 -6.249 1.00 87.31 130 ASP A CA 1
ATOM 1079 C C . ASP A 1 130 ? 5.012 3.082 -5.929 1.00 87.31 130 ASP A C 1
ATOM 1081 O O . ASP A 1 130 ? 5.184 4.013 -6.725 1.00 87.31 130 ASP A O 1
ATOM 1085 N N . PHE A 1 131 ? 4.593 3.256 -4.685 1.00 88.50 131 PHE A N 1
ATOM 1086 C CA . PHE A 1 131 ? 4.391 4.545 -4.065 1.00 88.50 131 PHE A CA 1
ATOM 1087 C C . PHE A 1 131 ? 4.930 4.530 -2.636 1.00 88.50 131 PHE A C 1
ATOM 1089 O O . PHE A 1 131 ? 5.097 3.488 -2.007 1.00 88.50 131 PHE A O 1
ATOM 1096 N N . TYR A 1 132 ? 5.252 5.716 -2.142 1.00 88.56 132 TYR A N 1
ATOM 1097 C CA . TYR A 1 132 ? 5.577 5.960 -0.751 1.00 88.56 132 TYR A CA 1
ATOM 1098 C C . TYR A 1 132 ? 4.333 6.496 -0.048 1.00 88.56 132 TYR A C 1
ATOM 1100 O O . TYR A 1 132 ? 3.651 7.376 -0.576 1.00 88.56 132 TYR A O 1
ATOM 1108 N N . LEU A 1 133 ? 4.042 5.954 1.128 1.00 91.12 133 LEU A N 1
ATOM 1109 C CA . LEU A 1 133 ? 2.931 6.389 1.957 1.00 91.12 133 LEU A CA 1
ATOM 1110 C C . LEU A 1 133 ? 3.364 7.651 2.697 1.00 91.12 133 LEU A C 1
ATOM 1112 O O . LEU A 1 133 ? 4.323 7.624 3.463 1.00 91.12 133 LEU A O 1
ATOM 1116 N N . ASP A 1 134 ? 2.665 8.749 2.448 1.00 91.69 134 ASP A N 1
ATOM 1117 C CA . ASP A 1 134 ? 2.844 9.993 3.178 1.00 91.69 134 ASP A CA 1
ATOM 1118 C C . ASP A 1 134 ? 1.789 10.072 4.275 1.00 91.69 134 ASP A C 1
ATOM 1120 O O . ASP A 1 134 ? 0.592 9.989 4.000 1.00 91.69 134 ASP A O 1
ATOM 1124 N N . THR A 1 135 ? 2.231 10.217 5.515 1.00 94.19 135 THR A N 1
ATOM 1125 C CA . THR A 1 135 ? 1.371 10.357 6.698 1.00 94.19 135 THR A CA 1
ATOM 1126 C C . THR A 1 135 ? 1.641 11.683 7.403 1.00 94.19 135 THR A C 1
ATOM 1128 O O . THR A 1 135 ? 1.479 11.801 8.622 1.00 94.19 135 THR A O 1
ATOM 1131 N N . GLY A 1 136 ? 2.166 12.653 6.648 1.00 92.38 136 GLY A N 1
ATOM 1132 C CA . GLY A 1 136 ? 2.713 13.877 7.193 1.00 92.38 136 GLY A CA 1
ATOM 1133 C C . GLY A 1 136 ? 3.771 13.574 8.254 1.00 92.38 136 GLY A C 1
ATOM 1134 O O . GLY A 1 136 ? 4.537 12.619 8.129 1.00 92.38 136 GLY A O 1
ATOM 1135 N N . ASN A 1 137 ? 3.774 14.345 9.337 1.00 94.44 137 ASN A N 1
ATOM 1136 C CA . ASN A 1 137 ? 4.668 14.122 10.475 1.00 94.44 137 ASN A CA 1
ATOM 1137 C C . ASN A 1 137 ? 4.010 13.323 11.621 1.00 94.44 137 ASN A C 1
ATOM 1139 O O . ASN A 1 137 ? 4.513 13.361 12.742 1.00 94.44 137 ASN A O 1
ATOM 1143 N N . ARG A 1 138 ? 2.901 12.594 11.386 1.00 96.12 138 ARG A N 1
ATOM 1144 C CA . ARG A 1 138 ? 2.176 11.864 12.451 1.00 96.12 138 ARG A CA 1
ATOM 1145 C C . ARG A 1 138 ? 3.092 10.947 13.249 1.00 96.12 138 ARG A C 1
ATOM 1147 O O . ARG A 1 138 ? 3.208 11.099 14.461 1.00 96.12 138 ARG A O 1
ATOM 1154 N N . TYR A 1 139 ? 3.773 10.034 12.569 1.00 94.31 139 TYR A N 1
ATOM 1155 C CA . TYR A 1 139 ? 4.642 9.062 13.233 1.00 94.31 139 TYR A CA 1
ATOM 1156 C C . TYR A 1 139 ? 5.962 9.675 13.710 1.00 94.31 139 TYR A C 1
ATOM 1158 O O . TYR A 1 139 ? 6.503 9.235 14.723 1.00 94.31 139 TYR A O 1
ATOM 1166 N N . GLU A 1 140 ? 6.418 10.758 13.077 1.00 92.62 140 GLU A N 1
ATOM 1167 C CA . GLU A 1 140 ? 7.547 11.543 13.575 1.00 92.62 140 GLU A CA 1
ATOM 1168 C C . GLU A 1 140 ? 7.215 12.151 14.946 1.00 92.62 140 GLU A C 1
ATOM 1170 O O . GLU A 1 140 ? 8.003 12.031 15.882 1.00 92.62 140 GLU A O 1
ATOM 1175 N N . VAL A 1 141 ? 6.024 12.741 15.087 1.00 92.31 141 VAL A N 1
ATOM 1176 C CA . VAL A 1 141 ? 5.545 13.373 16.323 1.00 92.31 141 VAL A CA 1
ATOM 1177 C C . VAL A 1 141 ? 5.202 12.339 17.396 1.00 92.31 141 VAL A C 1
ATOM 1179 O O . VAL A 1 141 ? 5.564 12.527 18.555 1.00 92.31 141 VAL A O 1
ATOM 1182 N N . LEU A 1 142 ? 4.506 11.254 17.040 1.00 92.69 142 LEU A N 1
ATOM 1183 C CA . LEU A 1 142 ? 4.059 10.242 18.006 1.00 92.69 142 LEU A CA 1
ATOM 1184 C C . LEU A 1 142 ? 5.204 9.362 18.530 1.00 92.69 142 LEU A C 1
ATOM 1186 O O . LEU A 1 142 ? 5.149 8.928 19.680 1.00 92.69 142 LEU A O 1
ATOM 1190 N N . TYR A 1 143 ? 6.234 9.122 17.712 1.00 89.31 143 TYR A N 1
ATOM 1191 C CA . TYR A 1 143 ? 7.318 8.177 18.011 1.00 89.31 143 TYR A CA 1
ATOM 1192 C C . TYR A 1 143 ? 8.716 8.812 17.970 1.00 89.31 143 TYR A C 1
ATOM 1194 O O . TYR A 1 143 ? 9.711 8.097 17.891 1.00 89.31 143 TYR A O 1
ATOM 1202 N N . ASN A 1 144 ? 8.803 10.145 18.055 1.00 83.69 144 ASN A N 1
ATOM 1203 C CA . ASN A 1 144 ? 10.051 10.913 18.143 1.00 83.69 144 ASN A CA 1
ATOM 1204 C C . ASN A 1 144 ? 11.054 10.591 17.013 1.00 83.69 144 ASN A C 1
ATOM 1206 O O . ASN A 1 144 ? 12.186 10.175 17.264 1.00 83.69 144 ASN A O 1
ATOM 1210 N N . GLY A 1 145 ? 10.616 10.778 15.764 1.00 79.94 145 GLY A N 1
ATOM 1211 C CA . GLY A 1 145 ? 11.409 10.484 14.563 1.00 79.94 145 GLY A CA 1
ATOM 1212 C C . GLY A 1 145 ? 11.051 9.174 13.852 1.00 79.94 145 GLY A C 1
ATOM 1213 O O . GLY A 1 145 ? 11.855 8.677 13.066 1.00 79.94 145 GLY A O 1
ATOM 1214 N N . GLY A 1 146 ? 9.884 8.591 14.140 1.00 78.81 146 GLY A N 1
ATOM 1215 C CA . GLY A 1 146 ? 9.426 7.345 13.522 1.00 78.81 146 GLY A CA 1
ATOM 1216 C C . GLY A 1 146 ? 8.765 7.517 12.148 1.00 78.81 146 GLY A C 1
ATOM 1217 O O . GLY A 1 146 ? 8.198 8.561 11.838 1.00 78.81 146 GLY A O 1
ATOM 1218 N N . ASP A 1 147 ? 8.779 6.443 11.356 1.00 85.56 147 ASP A N 1
ATOM 1219 C CA . ASP A 1 147 ? 8.013 6.303 10.110 1.00 85.56 147 ASP A CA 1
ATOM 1220 C C . ASP A 1 147 ? 6.666 5.591 10.354 1.00 85.56 147 ASP A C 1
ATOM 1222 O O . ASP A 1 147 ? 6.455 4.957 11.395 1.00 85.56 147 ASP A O 1
ATOM 1226 N N . ALA A 1 148 ? 5.774 5.632 9.359 1.00 88.88 148 ALA A N 1
ATOM 1227 C CA . ALA A 1 148 ? 4.547 4.831 9.301 1.00 88.88 148 ALA A CA 1
ATOM 1228 C C . ALA A 1 148 ? 4.850 3.337 9.059 1.00 88.88 148 ALA A C 1
ATOM 1230 O O . ALA A 1 148 ? 4.629 2.787 7.979 1.00 88.88 148 ALA A O 1
ATOM 1231 N N . THR A 1 149 ? 5.422 2.677 10.061 1.00 89.75 149 THR A N 1
ATOM 1232 C CA . THR A 1 149 ? 5.747 1.246 10.041 1.00 89.75 149 THR A CA 1
ATOM 1233 C C . THR A 1 149 ? 4.528 0.418 10.465 1.00 89.75 149 THR A C 1
ATOM 1235 O O . THR A 1 149 ? 3.592 0.965 11.047 1.00 89.75 149 THR A O 1
ATOM 1238 N N . HIS A 1 150 ? 4.513 -0.903 10.219 1.00 91.31 150 HIS A N 1
ATOM 1239 C CA . HIS A 1 150 ? 3.402 -1.740 10.716 1.00 91.31 150 HIS A CA 1
ATOM 1240 C C . HIS A 1 150 ? 3.321 -1.654 12.240 1.00 91.31 150 HIS A C 1
ATOM 1242 O O . HIS A 1 150 ? 2.234 -1.525 12.782 1.00 91.31 150 HIS A O 1
ATOM 1248 N N . PHE A 1 151 ? 4.471 -1.676 12.918 1.00 91.12 151 PHE A N 1
ATOM 1249 C CA . PHE A 1 151 ? 4.547 -1.605 14.372 1.00 91.12 151 PHE A CA 1
ATOM 1250 C C . PHE A 1 151 ? 3.921 -0.315 14.915 1.00 91.12 151 PHE A C 1
ATOM 1252 O O . PHE A 1 151 ? 2.999 -0.368 15.727 1.00 91.12 151 PHE A O 1
ATOM 1259 N N . ASN A 1 152 ? 4.376 0.835 14.410 1.00 93.31 152 ASN A N 1
ATOM 1260 C CA . ASN A 1 152 ? 3.890 2.136 14.860 1.00 93.31 152 ASN A CA 1
ATOM 1261 C C . ASN A 1 152 ? 2.412 2.331 14.510 1.00 93.31 152 ASN A C 1
ATOM 1263 O O . ASN A 1 152 ? 1.650 2.825 15.329 1.00 93.31 152 ASN A O 1
ATOM 1267 N N . LEU A 1 153 ? 1.983 1.906 13.318 1.00 95.19 153 LEU A N 1
ATOM 1268 C CA . LEU A 1 153 ? 0.574 1.947 12.936 1.00 95.19 153 LEU A CA 1
ATOM 1269 C C . LEU A 1 153 ? -0.294 1.079 13.856 1.00 95.19 153 LEU A C 1
ATOM 1271 O O . LEU A 1 153 ? -1.388 1.486 14.223 1.00 95.19 153 LEU A O 1
ATOM 1275 N N . PHE A 1 154 ? 0.156 -0.123 14.206 1.00 94.81 154 PHE A N 1
ATOM 1276 C CA . PHE A 1 154 ? -0.621 -1.044 15.033 1.00 94.81 154 PHE A CA 1
ATOM 1277 C C . PHE A 1 154 ? -0.801 -0.506 16.455 1.00 94.81 154 PHE A C 1
ATOM 1279 O O . PHE A 1 154 ? -1.922 -0.498 16.962 1.00 94.81 154 PHE A O 1
ATOM 1286 N N . ASP A 1 155 ? 0.260 0.022 17.065 1.00 93.31 155 ASP A N 1
ATOM 1287 C CA . ASP A 1 155 ? 0.166 0.703 18.360 1.00 93.31 155 ASP A CA 1
ATOM 1288 C C . ASP A 1 155 ? -0.723 1.964 18.289 1.00 93.31 155 ASP A C 1
ATOM 1290 O O . ASP A 1 155 ? -1.566 2.171 19.161 1.00 93.31 155 ASP A O 1
ATOM 1294 N N . ASP A 1 156 ? -0.618 2.757 17.219 1.00 95.88 156 ASP A N 1
ATOM 1295 C CA . ASP A 1 156 ? -1.472 3.926 16.962 1.00 95.88 156 ASP A CA 1
ATOM 1296 C C . ASP A 1 156 ? -2.962 3.539 16.840 1.00 95.88 156 ASP A C 1
ATOM 1298 O O . ASP A 1 156 ? -3.825 4.093 17.526 1.00 95.88 156 ASP A O 1
ATOM 1302 N N . LEU A 1 157 ? -3.275 2.500 16.057 1.00 97.25 157 LEU A N 1
ATOM 1303 C CA . LEU A 1 157 ? -4.627 1.944 15.943 1.00 97.25 157 LEU A CA 1
ATOM 1304 C C . LEU A 1 157 ? -5.136 1.431 17.290 1.00 97.25 157 LEU A C 1
ATOM 1306 O O . LEU A 1 157 ? -6.258 1.747 17.671 1.00 97.25 157 LEU A O 1
ATOM 1310 N N . LYS A 1 158 ? -4.318 0.705 18.059 1.00 94.69 158 LYS A N 1
ATOM 1311 C CA . LYS A 1 158 ? -4.708 0.184 19.379 1.00 94.69 158 LYS A CA 1
ATOM 1312 C C . LYS A 1 158 ? -5.097 1.297 20.360 1.00 94.69 158 LYS A C 1
ATOM 1314 O O . LYS A 1 158 ? -5.917 1.065 21.248 1.00 94.69 158 LYS A O 1
ATOM 1319 N N . ARG A 1 159 ? -4.528 2.497 20.206 1.00 95.38 159 ARG A N 1
ATOM 1320 C CA . ARG A 1 159 ? -4.828 3.675 21.038 1.00 95.38 159 ARG A CA 1
ATOM 1321 C C . ARG A 1 159 ? -6.075 4.437 20.591 1.00 95.38 159 ARG A C 1
ATOM 1323 O O . ARG A 1 159 ? -6.714 5.061 21.436 1.00 95.38 159 ARG A O 1
ATOM 1330 N N . HIS A 1 160 ? -6.409 4.410 19.299 1.00 97.06 160 HIS A N 1
ATOM 1331 C CA . HIS A 1 160 ? -7.386 5.340 18.715 1.00 97.06 160 HIS A CA 1
ATOM 1332 C C . HIS A 1 160 ? -8.542 4.692 17.938 1.00 97.06 160 HIS A C 1
ATOM 1334 O O . HIS A 1 160 ? -9.540 5.359 17.678 1.00 97.06 160 HIS A O 1
ATOM 1340 N N . ALA A 1 161 ? -8.455 3.415 17.576 1.00 97.44 161 ALA A N 1
ATOM 1341 C CA . ALA A 1 161 ? -9.442 2.714 16.760 1.00 97.44 161 ALA A CA 1
ATOM 1342 C C . ALA A 1 161 ? -9.830 1.361 17.370 1.00 97.44 161 ALA A C 1
ATOM 1344 O O . ALA A 1 161 ? -9.038 0.715 18.065 1.00 97.44 161 ALA A O 1
ATOM 1345 N N . THR A 1 162 ? -11.051 0.903 17.086 1.00 97.25 162 THR A N 1
ATOM 1346 C CA . THR A 1 162 ? -11.455 -0.467 17.421 1.00 97.25 162 THR A CA 1
ATOM 1347 C C . THR A 1 162 ? -11.108 -1.436 16.293 1.00 97.25 162 THR A C 1
ATOM 1349 O O . THR A 1 162 ? -10.780 -1.049 15.166 1.00 97.25 162 THR A O 1
ATOM 1352 N N . PHE A 1 163 ? -11.208 -2.731 16.583 1.00 97.25 163 PHE A N 1
ATOM 1353 C CA . PHE A 1 163 ? -11.045 -3.760 15.566 1.00 97.25 163 PHE A CA 1
ATOM 1354 C C . PHE A 1 163 ? -12.119 -3.661 14.471 1.00 97.25 163 PHE A C 1
ATOM 1356 O O . PHE A 1 163 ? -11.817 -3.818 13.290 1.00 97.25 163 PHE A O 1
ATOM 1363 N N . GLU A 1 164 ? -13.357 -3.320 14.837 1.00 96.50 164 GLU A N 1
ATOM 1364 C CA . GLU A 1 164 ? -14.463 -3.098 13.901 1.00 96.50 164 GLU A CA 1
ATOM 1365 C C . GLU A 1 164 ? -14.187 -1.924 12.958 1.00 96.50 164 GLU A C 1
ATOM 1367 O O . GLU A 1 164 ? -14.547 -1.978 11.783 1.00 96.50 164 GLU A O 1
ATOM 1372 N N . ASP A 1 165 ? -13.518 -0.874 13.438 1.00 97.19 165 ASP A N 1
ATOM 1373 C CA . ASP A 1 165 ? -13.093 0.229 12.577 1.00 97.19 165 ASP A CA 1
ATOM 1374 C C . ASP A 1 165 ? -12.047 -0.228 11.550 1.00 97.19 165 ASP A C 1
ATOM 1376 O O . ASP A 1 165 ? -12.135 0.125 10.373 1.00 97.19 165 ASP A O 1
ATOM 1380 N N . CYS A 1 166 ? -11.105 -1.082 11.964 1.00 97.69 166 CYS A N 1
ATOM 1381 C CA . CYS A 1 166 ? -10.131 -1.692 11.058 1.00 97.69 166 CYS A CA 1
ATOM 1382 C C . CYS A 1 166 ? -10.808 -2.597 10.013 1.00 97.69 166 CYS A C 1
ATOM 1384 O O . CYS A 1 166 ? -10.444 -2.569 8.836 1.00 97.69 166 CYS A O 1
ATOM 1386 N N . ILE A 1 167 ? -11.827 -3.360 10.421 1.00 95.88 167 ILE A N 1
ATOM 1387 C CA . ILE A 1 167 ? -12.632 -4.207 9.530 1.00 95.88 167 ILE A CA 1
ATOM 1388 C C . ILE A 1 167 ? -13.342 -3.369 8.454 1.00 95.88 167 ILE A C 1
ATOM 1390 O O . ILE A 1 167 ? -13.339 -3.762 7.287 1.00 95.88 167 ILE A O 1
ATOM 1394 N N . LYS A 1 168 ? -13.887 -2.190 8.789 1.00 95.31 168 LYS A N 1
ATOM 1395 C CA . LYS A 1 168 ? -14.500 -1.283 7.793 1.00 95.31 168 LYS A CA 1
ATOM 1396 C C . LYS A 1 168 ? -13.499 -0.825 6.734 1.00 95.31 168 LYS A C 1
ATOM 1398 O O . LYS A 1 168 ? -13.809 -0.841 5.539 1.00 95.31 168 LYS A O 1
ATOM 1403 N N . VAL A 1 169 ? -12.284 -0.460 7.159 1.00 96.75 169 VAL A N 1
ATOM 1404 C CA . VAL A 1 169 ? -11.189 -0.111 6.237 1.00 96.75 169 VAL A CA 1
ATOM 1405 C C . VAL A 1 169 ? -10.888 -1.290 5.314 1.00 96.75 169 VAL A C 1
ATOM 1407 O O . VAL A 1 169 ? -10.864 -1.131 4.096 1.00 96.75 169 VAL A O 1
ATOM 1410 N N . TRP A 1 170 ? -10.749 -2.487 5.880 1.00 96.44 170 TRP A N 1
ATOM 1411 C CA . TRP A 1 170 ? -10.461 -3.714 5.143 1.00 96.44 170 TRP A CA 1
ATOM 1412 C C . TRP A 1 170 ? -11.565 -4.136 4.154 1.00 96.44 170 TRP A C 1
ATOM 1414 O O . TRP A 1 170 ? -11.268 -4.582 3.035 1.00 96.44 170 TRP A O 1
ATOM 1424 N N . TYR A 1 171 ? -12.842 -3.941 4.505 1.00 94.19 171 TYR A N 1
ATOM 1425 C CA . TYR A 1 171 ? -13.977 -4.096 3.585 1.00 94.19 171 TYR A CA 1
ATOM 1426 C C . TYR A 1 171 ? -13.911 -3.099 2.412 1.00 94.19 171 TYR A C 1
ATOM 1428 O O . TYR A 1 171 ? -14.490 -3.312 1.333 1.00 94.19 171 TYR A O 1
ATOM 1436 N N . GLY A 1 172 ? -13.167 -2.007 2.588 1.00 92.81 172 GLY A N 1
ATOM 1437 C CA . GLY A 1 172 ? -13.123 -0.883 1.670 1.00 92.81 172 GLY A CA 1
ATOM 1438 C C . GLY A 1 172 ? -14.448 -0.132 1.652 1.00 92.81 172 GLY A C 1
ATOM 1439 O O . GLY A 1 172 ? -14.931 0.203 0.561 1.00 92.81 172 GLY A O 1
ATOM 1440 N N . GLU A 1 173 ? -15.057 0.014 2.830 1.00 91.88 173 GLU A N 1
ATOM 1441 C CA . GLU A 1 173 ? -16.184 0.907 3.093 1.00 91.88 173 GLU A CA 1
ATOM 1442 C C . GLU A 1 173 ? -15.703 2.360 3.189 1.00 91.88 173 GLU A C 1
ATOM 1444 O O . GLU A 1 173 ? -14.506 2.637 3.290 1.00 91.88 173 GLU A O 1
ATOM 1449 N N . ASP A 1 174 ? -16.641 3.303 3.146 1.00 88.12 174 ASP A N 1
ATOM 1450 C CA . ASP A 1 174 ? -16.330 4.695 3.447 1.00 88.12 174 ASP A CA 1
ATOM 1451 C C . ASP A 1 174 ? -16.169 4.877 4.961 1.00 88.12 174 ASP A C 1
ATOM 1453 O O . ASP A 1 174 ? -17.143 4.880 5.711 1.00 88.12 174 ASP A O 1
ATOM 1457 N N . PHE A 1 175 ? -14.920 5.024 5.399 1.00 89.19 175 PHE A N 1
ATOM 1458 C CA . PHE A 1 175 ? -14.559 5.319 6.785 1.00 89.19 175 PHE A CA 1
ATOM 1459 C C . PHE A 1 175 ? -14.225 6.806 7.008 1.00 89.19 175 PHE A C 1
ATOM 1461 O O . PHE A 1 175 ? -13.898 7.199 8.127 1.00 89.19 175 PHE A O 1
ATOM 1468 N N . TYR A 1 176 ? -14.286 7.642 5.961 1.00 84.62 176 TYR A N 1
ATOM 1469 C CA . TYR A 1 176 ? -14.031 9.082 6.065 1.00 84.62 176 TYR A CA 1
ATOM 1470 C C . TYR A 1 176 ? -15.275 9.838 6.510 1.00 84.62 176 TYR A C 1
ATOM 1472 O O . TYR A 1 176 ? -15.206 10.762 7.326 1.00 84.62 176 TYR A O 1
ATOM 1480 N N . SER A 1 177 ? -16.413 9.492 5.908 1.00 81.75 177 SER A N 1
ATOM 1481 C CA . SER A 1 177 ? -17.643 10.256 6.056 1.00 81.75 177 SER A CA 1
ATOM 1482 C C . SER A 1 177 ? -18.202 10.133 7.468 1.00 81.75 177 SER A C 1
ATOM 1484 O O . SER A 1 177 ? -18.692 9.088 7.881 1.00 81.75 177 SER A O 1
ATOM 1486 N N . GLY A 1 178 ? -18.175 11.244 8.203 1.00 78.56 178 GLY A N 1
ATOM 1487 C CA . GLY A 1 178 ? -18.812 11.356 9.515 1.00 78.56 178 GLY A CA 1
ATOM 1488 C C . GLY A 1 178 ? -17.929 11.002 10.710 1.00 78.56 178 GLY A C 1
ATOM 1489 O O . GLY A 1 178 ? -18.396 11.173 11.837 1.00 78.56 178 GLY A O 1
ATOM 1490 N N . GLU A 1 179 ? -16.672 10.592 10.502 1.00 91.56 179 GLU A N 1
ATOM 1491 C CA . GLU A 1 179 ? -15.728 10.406 11.607 1.00 91.56 179 GLU A CA 1
ATOM 1492 C C . GLU A 1 179 ? -15.282 11.768 12.161 1.00 91.56 179 GLU A C 1
ATOM 1494 O O . GLU A 1 179 ? -14.771 12.638 11.444 1.00 91.56 179 GLU A O 1
ATOM 1499 N N . LYS A 1 180 ? -15.533 11.972 13.456 1.00 91.06 180 LYS A N 1
ATOM 1500 C CA . LYS A 1 180 ? -15.266 13.235 14.158 1.00 91.06 180 LYS A CA 1
ATOM 1501 C C . LYS A 1 180 ? -13.964 13.178 14.941 1.00 91.06 180 LYS A C 1
ATOM 1503 O O . LYS A 1 180 ? -13.358 14.231 15.147 1.00 91.06 180 LYS A O 1
ATOM 1508 N N . ASP A 1 181 ? -13.541 11.985 15.354 1.00 95.56 181 ASP A N 1
ATOM 1509 C CA . ASP A 1 181 ? -12.253 11.793 16.005 1.00 95.56 181 ASP A CA 1
ATOM 1510 C C . ASP A 1 181 ? -11.136 11.832 14.955 1.00 95.56 181 ASP A C 1
ATOM 1512 O O . ASP A 1 181 ? -11.023 10.974 14.079 1.00 95.56 181 ASP A O 1
ATOM 1516 N N . LYS A 1 182 ? -10.315 12.882 15.033 1.00 94.94 182 LYS A N 1
ATOM 1517 C CA . LYS A 1 182 ? -9.230 13.131 14.083 1.00 94.94 182 LYS A CA 1
ATOM 1518 C C . LYS A 1 182 ? -8.070 12.164 14.242 1.00 94.94 182 LYS A C 1
ATOM 1520 O O . LYS A 1 182 ? -7.513 11.759 13.229 1.00 94.94 182 LYS A O 1
ATOM 1525 N N . GLU A 1 183 ? -7.752 11.767 15.469 1.00 96.44 183 GLU A N 1
ATOM 1526 C CA . GLU A 1 183 ? -6.660 10.827 15.728 1.00 96.44 183 GLU A CA 1
ATOM 1527 C C . GLU A 1 183 ? -7.028 9.446 15.183 1.00 96.44 183 GLU A C 1
ATOM 1529 O O . GLU A 1 183 ? -6.253 8.832 14.449 1.00 96.44 183 GLU A O 1
ATOM 1534 N N . LYS A 1 184 ? -8.271 9.018 15.436 1.00 97.19 184 LYS A N 1
ATOM 1535 C CA . LYS A 1 184 ? -8.826 7.795 14.855 1.00 97.19 184 LYS A CA 1
ATOM 1536 C C . LYS A 1 184 ? -8.829 7.837 13.329 1.00 97.19 184 LYS A C 1
ATOM 1538 O O . LYS A 1 184 ? -8.334 6.912 12.689 1.00 97.19 184 LYS A O 1
ATOM 1543 N N . LEU A 1 185 ? -9.388 8.898 12.741 1.00 96.94 185 LEU A N 1
ATOM 1544 C CA . LEU A 1 185 ? -9.482 9.032 11.288 1.00 96.94 185 LEU A CA 1
ATOM 1545 C C . LEU A 1 185 ? -8.101 8.934 10.632 1.00 96.94 185 LEU A C 1
ATOM 1547 O O . LEU A 1 185 ? -7.936 8.221 9.650 1.00 96.94 185 LEU A O 1
ATOM 1551 N N . GLU A 1 186 ? -7.101 9.620 11.177 1.00 97.00 186 GLU A N 1
ATOM 1552 C CA . GLU A 1 186 ? -5.745 9.631 10.626 1.00 97.00 186 GLU A CA 1
ATOM 1553 C C . GLU A 1 186 ? -5.043 8.274 10.744 1.00 97.00 186 GLU A C 1
ATOM 1555 O O . GLU A 1 186 ? -4.402 7.846 9.782 1.00 97.00 186 GLU A O 1
ATOM 1560 N N . ALA A 1 187 ? -5.220 7.555 11.857 1.00 97.44 187 ALA A N 1
ATOM 1561 C CA . ALA A 1 187 ? -4.727 6.184 11.995 1.00 97.44 187 ALA A CA 1
ATOM 1562 C C . ALA A 1 187 ? -5.391 5.233 10.974 1.00 97.44 187 ALA A C 1
ATOM 1564 O O . ALA A 1 187 ? -4.709 4.450 10.307 1.00 97.44 187 ALA A O 1
ATOM 1565 N N . LEU A 1 188 ? -6.713 5.343 10.774 1.00 97.75 188 LEU A N 1
ATOM 1566 C CA . LEU A 1 188 ? -7.452 4.547 9.783 1.00 97.75 188 LEU A CA 1
ATOM 1567 C C . LEU A 1 188 ? -7.060 4.883 8.336 1.00 97.75 188 LEU A C 1
ATOM 1569 O O . LEU A 1 188 ? -7.018 3.993 7.487 1.00 97.75 188 LEU A O 1
ATOM 1573 N N . ILE A 1 189 ? -6.718 6.141 8.046 1.00 96.81 189 ILE A N 1
ATOM 1574 C CA . ILE A 1 189 ? -6.185 6.543 6.737 1.00 96.81 189 ILE A CA 1
ATOM 1575 C C . ILE A 1 189 ? -4.838 5.878 6.478 1.00 96.81 189 ILE A C 1
ATOM 1577 O O . ILE A 1 189 ? -4.630 5.343 5.388 1.00 96.81 189 ILE A O 1
ATOM 1581 N N . THR A 1 190 ? -3.938 5.876 7.462 1.00 97.12 190 THR A N 1
ATOM 1582 C CA . THR A 1 190 ? -2.659 5.172 7.328 1.00 97.12 190 THR A CA 1
ATOM 1583 C C . THR A 1 190 ? -2.880 3.678 7.089 1.00 97.12 190 THR A C 1
ATOM 1585 O O . THR A 1 190 ? -2.262 3.108 6.189 1.00 97.12 190 THR A O 1
ATOM 1588 N N . LEU A 1 191 ? -3.813 3.053 7.819 1.00 97.69 191 LEU A N 1
ATOM 1589 C CA . LEU A 1 191 ? -4.181 1.652 7.603 1.00 97.69 191 LEU A CA 1
ATOM 1590 C C . LEU A 1 191 ? -4.684 1.395 6.181 1.00 97.69 191 LEU A C 1
ATOM 1592 O O . LEU A 1 191 ? -4.249 0.440 5.535 1.00 97.69 191 LEU A O 1
ATOM 1596 N N . PHE A 1 192 ? -5.567 2.256 5.678 1.00 97.00 192 PHE A N 1
ATOM 1597 C CA . PHE A 1 192 ? -6.076 2.166 4.316 1.00 97.00 192 PHE A CA 1
ATOM 1598 C C . PHE A 1 192 ? -4.949 2.218 3.282 1.00 97.00 192 PHE A C 1
ATOM 1600 O O . PHE A 1 192 ? -4.892 1.356 2.405 1.00 97.00 192 PHE A O 1
ATOM 1607 N N . LEU A 1 193 ? -4.044 3.195 3.400 1.00 95.56 193 LEU A N 1
ATOM 1608 C CA . LEU A 1 193 ? -2.913 3.356 2.484 1.00 95.56 193 LEU A CA 1
ATOM 1609 C C . LEU A 1 193 ? -2.009 2.119 2.487 1.00 95.56 193 LEU A C 1
ATOM 1611 O O . LEU A 1 193 ? -1.554 1.687 1.429 1.00 95.56 193 LEU A O 1
ATOM 1615 N N . LEU A 1 194 ? -1.797 1.522 3.660 1.00 94.75 194 LEU A N 1
ATOM 1616 C CA . LEU A 1 194 ? -0.978 0.327 3.822 1.00 94.75 194 LEU A CA 1
ATOM 1617 C C . LEU A 1 194 ? -1.645 -0.914 3.227 1.00 94.75 194 LEU A C 1
ATOM 1619 O O . LEU A 1 194 ? -1.022 -1.653 2.471 1.00 94.75 194 LEU A O 1
ATOM 1623 N N . MET A 1 195 ? -2.936 -1.117 3.482 1.00 95.81 195 MET A N 1
ATOM 1624 C CA . MET A 1 195 ? -3.698 -2.193 2.844 1.00 95.81 195 MET A CA 1
ATOM 1625 C C . MET A 1 195 ? -3.781 -2.022 1.322 1.00 95.81 195 MET A C 1
ATOM 1627 O O . MET A 1 195 ? -3.743 -3.011 0.593 1.00 95.81 195 MET A O 1
ATOM 1631 N N . PHE A 1 196 ? -3.879 -0.785 0.832 1.00 95.69 196 PHE A N 1
ATOM 1632 C CA . PHE A 1 196 ? -3.875 -0.496 -0.600 1.00 95.69 196 PHE A CA 1
ATOM 1633 C C . PHE A 1 196 ? -2.517 -0.813 -1.239 1.00 95.69 196 PHE A C 1
ATOM 1635 O O . PHE A 1 196 ? -2.478 -1.392 -2.320 1.00 95.69 196 PHE A O 1
ATOM 1642 N N . GLU A 1 197 ? -1.411 -0.507 -0.554 1.00 93.25 197 GLU A N 1
ATOM 1643 C CA . GLU A 1 197 ? -0.062 -0.893 -0.989 1.00 93.25 197 GLU A CA 1
ATOM 1644 C C . GLU A 1 197 ? 0.068 -2.413 -1.108 1.00 93.25 197 GLU A C 1
ATOM 1646 O O . GLU A 1 197 ? 0.563 -2.903 -2.124 1.00 93.25 197 GLU A O 1
ATOM 1651 N N . GLN A 1 198 ? -0.481 -3.156 -0.142 1.00 92.12 198 GLN A N 1
ATOM 1652 C CA . GLN A 1 198 ? -0.517 -4.615 -0.199 1.00 92.12 198 GLN A CA 1
ATOM 1653 C C . GLN A 1 198 ? -1.308 -5.130 -1.408 1.00 92.12 198 GLN A C 1
ATOM 1655 O O . GLN A 1 198 ? -0.798 -5.975 -2.138 1.00 92.12 198 GLN A O 1
ATOM 1660 N N . GLU A 1 199 ? -2.514 -4.603 -1.659 1.00 94.12 199 GLU A N 1
ATOM 1661 C CA . GLU A 1 199 ? -3.325 -4.981 -2.830 1.00 94.12 199 GLU A CA 1
ATOM 1662 C C . GLU A 1 199 ? -2.600 -4.746 -4.150 1.00 94.12 199 GLU A C 1
ATOM 1664 O O . GLU A 1 199 ? -2.681 -5.587 -5.039 1.00 94.12 199 GLU A O 1
ATOM 1669 N N . VAL A 1 200 ? -1.917 -3.608 -4.290 1.00 94.38 200 VAL A N 1
ATOM 1670 C CA . VAL A 1 200 ? -1.282 -3.214 -5.550 1.00 94.38 200 VAL A CA 1
ATOM 1671 C C . VAL A 1 200 ? 0.013 -3.982 -5.780 1.00 94.38 200 VAL A C 1
ATOM 1673 O O . VAL A 1 200 ? 0.211 -4.515 -6.870 1.00 94.38 200 VAL A O 1
ATOM 1676 N N . ASN A 1 201 ? 0.887 -4.064 -4.776 1.00 90.94 201 ASN A N 1
ATOM 1677 C CA . ASN A 1 201 ? 2.262 -4.524 -4.970 1.00 90.94 201 ASN A CA 1
ATOM 1678 C C . ASN A 1 201 ? 2.475 -6.014 -4.716 1.00 90.94 201 ASN A C 1
ATOM 1680 O O . ASN A 1 201 ? 3.523 -6.529 -5.110 1.00 90.94 201 ASN A O 1
ATOM 1684 N N . TYR A 1 202 ? 1.529 -6.710 -4.081 1.00 89.56 202 TYR A N 1
ATOM 1685 C CA . TYR A 1 202 ? 1.688 -8.115 -3.717 1.00 89.56 202 TYR A CA 1
ATOM 1686 C C . TYR A 1 202 ? 0.538 -8.960 -4.253 1.00 89.56 202 TYR A C 1
ATOM 1688 O O . TYR A 1 202 ? -0.627 -8.605 -4.114 1.00 89.56 202 TYR A O 1
ATOM 1696 N N . GLY A 1 203 ? 0.857 -10.106 -4.848 1.00 90.06 203 GLY A N 1
ATOM 1697 C CA . GLY A 1 203 ? -0.145 -11.031 -5.358 1.00 90.06 203 GLY A CA 1
ATOM 1698 C C . GLY A 1 203 ? 0.423 -12.020 -6.366 1.00 90.06 203 GLY A C 1
ATOM 1699 O O . GLY A 1 203 ? 1.517 -12.562 -6.195 1.00 90.06 203 GLY A O 1
ATOM 1700 N N . GLU A 1 204 ? -0.370 -12.290 -7.394 1.00 86.94 204 GLU A N 1
ATOM 1701 C CA . GLU A 1 204 ? -0.084 -13.278 -8.440 1.00 86.94 204 GLU A CA 1
ATOM 1702 C C . GLU A 1 204 ? 0.091 -12.654 -9.824 1.00 86.94 204 GLU A C 1
ATOM 1704 O O . GLU A 1 204 ? 0.479 -13.353 -10.762 1.00 86.94 204 GLU A O 1
ATOM 1709 N N . LEU A 1 205 ? -0.188 -11.352 -9.947 1.00 88.81 205 LEU A N 1
ATOM 1710 C CA . LEU A 1 205 ? 0.045 -10.634 -11.182 1.00 88.81 205 LEU A CA 1
ATOM 1711 C C . LEU A 1 205 ? 1.535 -10.397 -11.392 1.00 88.81 205 LEU A C 1
ATOM 1713 O O . LEU A 1 205 ? 2.388 -10.493 -10.515 1.00 88.81 205 LEU A O 1
ATOM 1717 N N . ASP A 1 206 ? 1.819 -10.086 -12.632 1.00 83.75 206 ASP A N 1
ATOM 1718 C CA . ASP A 1 206 ? 3.114 -10.183 -13.259 1.00 83.75 206 ASP A CA 1
ATOM 1719 C C . ASP A 1 206 ? 4.050 -9.008 -12.900 1.00 83.75 206 ASP A C 1
ATOM 1721 O O . ASP A 1 206 ? 5.270 -9.117 -12.991 1.00 83.75 206 ASP A O 1
ATOM 1725 N N . PHE A 1 207 ? 3.458 -7.906 -12.437 1.00 86.44 207 PHE A N 1
ATOM 1726 C CA . PHE A 1 207 ? 4.105 -6.732 -11.853 1.00 86.44 207 PHE A CA 1
ATOM 1727 C C . PHE A 1 207 ? 4.130 -6.751 -10.312 1.00 86.44 207 PHE A C 1
ATOM 1729 O O . PHE A 1 207 ? 4.593 -5.785 -9.697 1.00 86.44 207 PHE A O 1
ATOM 1736 N N . GLN A 1 208 ? 3.591 -7.800 -9.678 1.00 88.25 208 GLN A N 1
ATOM 1737 C CA . GLN A 1 208 ? 3.499 -7.916 -8.223 1.00 88.25 208 GLN A CA 1
ATOM 1738 C C . GLN A 1 208 ? 4.603 -8.800 -7.643 1.00 88.25 208 GLN A C 1
ATOM 1740 O O . GLN A 1 208 ? 5.022 -9.806 -8.221 1.00 88.25 208 GLN A O 1
ATOM 1745 N N . GLN A 1 209 ? 5.018 -8.487 -6.416 1.00 84.56 209 GLN A N 1
ATOM 1746 C CA . GLN A 1 209 ? 5.768 -9.438 -5.610 1.00 84.56 209 GLN A CA 1
ATOM 1747 C C . GLN A 1 209 ? 4.860 -10.589 -5.187 1.00 84.56 209 GLN A C 1
ATOM 1749 O O . GLN A 1 209 ? 3.710 -10.398 -4.802 1.00 84.56 209 GLN A O 1
ATOM 1754 N N . TYR A 1 210 ? 5.407 -11.798 -5.179 1.00 83.69 210 TYR A N 1
ATOM 1755 C CA . TYR A 1 210 ? 4.708 -12.919 -4.568 1.00 83.69 210 TYR A CA 1
ATOM 1756 C C . TYR A 1 210 ? 4.396 -12.679 -3.086 1.00 83.69 210 TYR A C 1
ATOM 1758 O O . TYR A 1 210 ? 5.182 -12.104 -2.334 1.00 83.69 210 TYR A O 1
ATOM 1766 N N . THR A 1 211 ? 3.247 -13.199 -2.679 1.00 85.00 211 THR A N 1
ATOM 1767 C CA . THR A 1 211 ? 2.794 -13.297 -1.298 1.00 85.00 211 THR A CA 1
ATOM 1768 C C . THR A 1 211 ? 2.036 -14.611 -1.117 1.00 85.00 211 THR A C 1
ATOM 1770 O O . THR A 1 211 ? 1.480 -15.142 -2.074 1.00 85.00 211 THR A O 1
ATOM 1773 N N . ASN A 1 212 ? 1.981 -15.119 0.116 1.00 86.62 212 ASN A N 1
ATOM 1774 C CA . ASN A 1 212 ? 1.102 -16.244 0.469 1.00 86.62 212 ASN A CA 1
ATOM 1775 C C . ASN A 1 212 ? -0.377 -15.814 0.586 1.00 86.62 212 ASN A C 1
ATOM 1777 O O . ASN A 1 212 ? -1.251 -16.650 0.783 1.00 86.62 212 ASN A O 1
ATOM 1781 N N . PHE A 1 213 ? -0.649 -14.510 0.493 1.00 91.06 213 PHE A N 1
ATOM 1782 C CA . PHE A 1 213 ? -1.977 -13.912 0.592 1.00 91.06 213 PHE A CA 1
ATOM 1783 C C . PHE A 1 213 ? -2.458 -13.480 -0.798 1.00 91.06 213 PHE A C 1
ATOM 1785 O O . PHE A 1 213 ? -2.495 -12.295 -1.112 1.00 91.06 213 PHE A O 1
ATOM 1792 N N . SER A 1 214 ? -2.768 -14.439 -1.668 1.00 89.44 214 SER A N 1
ATOM 1793 C CA . SER A 1 214 ? -3.240 -14.189 -3.036 1.00 89.44 214 SER A CA 1
ATOM 1794 C C . SER A 1 214 ? -4.631 -14.774 -3.274 1.00 89.44 214 SER A C 1
ATOM 1796 O O . SER A 1 214 ? -5.092 -15.644 -2.531 1.00 89.44 214 SER A O 1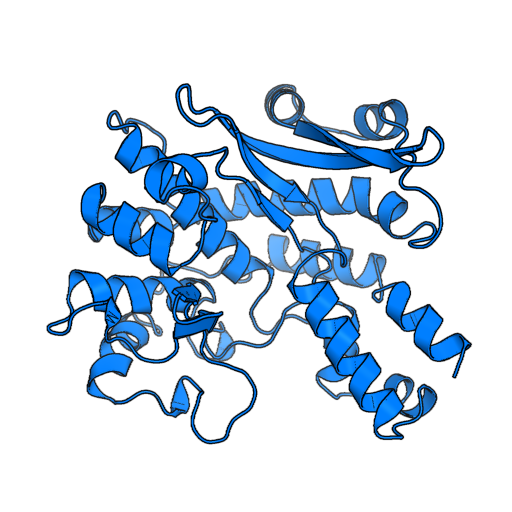
ATOM 1798 N N . ILE A 1 215 ? -5.270 -14.330 -4.361 1.00 90.31 215 ILE A N 1
ATOM 1799 C CA . ILE A 1 215 ? -6.594 -14.811 -4.782 1.00 90.31 215 ILE A CA 1
ATOM 1800 C C . ILE A 1 215 ? -6.568 -16.329 -5.003 1.00 90.31 215 ILE A C 1
ATOM 1802 O O . ILE A 1 215 ? -7.454 -17.026 -4.513 1.00 90.31 215 ILE A O 1
ATOM 1806 N N . SER A 1 216 ? -5.531 -16.853 -5.668 1.00 88.75 216 SER A N 1
ATOM 1807 C CA . SER A 1 216 ? -5.319 -18.299 -5.854 1.00 88.75 216 SER A CA 1
ATOM 1808 C C . SER A 1 216 ? -5.242 -19.101 -4.552 1.00 88.75 216 SER A C 1
ATOM 1810 O O . SER A 1 216 ? -5.662 -20.255 -4.530 1.00 88.75 216 SER A O 1
ATOM 1812 N N . GLU A 1 217 ? -4.771 -18.498 -3.460 1.00 88.56 217 GLU A N 1
ATOM 1813 C CA . GLU A 1 217 ? -4.715 -19.133 -2.140 1.00 88.56 217 GLU A CA 1
ATOM 1814 C C . GLU A 1 217 ? -6.013 -18.950 -1.331 1.00 88.56 217 GLU A C 1
ATOM 1816 O O . GLU A 1 217 ? -6.148 -19.499 -0.234 1.00 88.56 217 GLU A O 1
ATOM 1821 N N . GLY A 1 218 ? -7.003 -18.231 -1.871 1.00 90.44 218 GLY A N 1
ATOM 1822 C CA . GLY A 1 218 ? -8.267 -17.909 -1.201 1.00 90.44 218 GLY A CA 1
ATOM 1823 C C . GLY A 1 218 ? -8.196 -16.684 -0.286 1.00 90.44 218 GLY A C 1
ATOM 1824 O O . GLY A 1 218 ? -9.072 -16.496 0.560 1.00 90.44 218 GLY A O 1
ATOM 1825 N N . PHE A 1 219 ? -7.150 -15.871 -0.438 1.00 93.12 219 PHE A N 1
ATOM 1826 C CA . PHE A 1 219 ? -6.906 -14.649 0.321 1.00 93.12 219 PHE A CA 1
ATOM 1827 C C . PHE A 1 219 ? -6.976 -13.407 -0.568 1.00 93.12 219 PHE A C 1
ATOM 1829 O O . PHE A 1 219 ? -6.984 -13.461 -1.798 1.00 93.12 219 PHE A O 1
ATOM 1836 N N . ARG A 1 220 ? -6.956 -12.249 0.082 1.00 93.81 220 ARG A N 1
ATOM 1837 C CA . ARG A 1 220 ? -6.562 -10.976 -0.521 1.00 93.81 220 ARG A CA 1
ATOM 1838 C C . ARG A 1 220 ? -5.202 -10.556 0.027 1.00 93.81 220 ARG A C 1
ATOM 1840 O O . ARG A 1 220 ? -4.948 -10.806 1.204 1.00 93.81 220 ARG A O 1
ATOM 1847 N N . PRO A 1 221 ? -4.371 -9.838 -0.740 1.00 93.50 221 PRO A N 1
ATOM 1848 C CA . PRO A 1 221 ? -3.084 -9.349 -0.243 1.00 93.50 221 PRO A CA 1
ATOM 1849 C C . PRO A 1 221 ? -3.184 -8.576 1.077 1.00 93.50 221 PRO A C 1
ATOM 1851 O O . PRO A 1 221 ? -2.396 -8.802 1.997 1.00 93.50 221 PRO A O 1
ATOM 1854 N N . ARG A 1 222 ? -4.216 -7.735 1.232 1.00 94.56 222 ARG A N 1
ATOM 1855 C CA . ARG A 1 222 ? -4.446 -6.984 2.477 1.00 94.56 222 ARG A CA 1
ATOM 1856 C C . ARG A 1 222 ? -4.829 -7.842 3.690 1.00 94.56 222 ARG A C 1
ATOM 1858 O O . ARG A 1 222 ? -4.716 -7.361 4.818 1.00 94.56 222 ARG A O 1
ATOM 1865 N N . ASP A 1 223 ? -5.233 -9.101 3.496 1.00 95.19 223 ASP A N 1
ATOM 1866 C CA . ASP A 1 223 ? -5.577 -10.023 4.591 1.00 95.19 223 ASP A CA 1
ATOM 1867 C C . ASP A 1 223 ? -4.368 -10.337 5.472 1.00 95.19 223 ASP A C 1
ATOM 1869 O O . ASP A 1 223 ? -4.539 -10.636 6.652 1.00 95.19 223 ASP A O 1
ATOM 1873 N N . MET A 1 224 ? -3.144 -10.202 4.948 1.00 93.19 224 MET A N 1
ATOM 1874 C CA . MET A 1 224 ? -1.937 -10.304 5.765 1.00 93.19 224 MET A CA 1
ATOM 1875 C C . MET A 1 224 ? -1.975 -9.286 6.913 1.00 93.19 224 MET A C 1
ATOM 1877 O O . MET A 1 224 ? -1.799 -9.644 8.075 1.00 93.19 224 MET A O 1
ATOM 1881 N N . ILE A 1 225 ? -2.241 -8.016 6.604 1.00 94.56 225 ILE A N 1
ATOM 1882 C CA . ILE A 1 225 ? -2.315 -6.944 7.605 1.00 94.56 225 ILE A CA 1
ATOM 1883 C C . ILE A 1 225 ? -3.492 -7.181 8.546 1.00 94.56 225 ILE A C 1
ATOM 1885 O O . ILE A 1 225 ? -3.343 -7.062 9.760 1.00 94.56 225 ILE A O 1
ATOM 1889 N N . MET A 1 226 ? -4.638 -7.587 7.997 1.00 95.31 226 MET A N 1
ATOM 1890 C CA . MET A 1 226 ? -5.832 -7.864 8.791 1.00 95.31 226 MET A CA 1
ATOM 1891 C C . MET A 1 226 ? -5.631 -9.028 9.776 1.00 95.31 226 MET A C 1
ATOM 1893 O O . MET A 1 226 ? -6.111 -8.966 10.907 1.00 95.31 226 MET A O 1
ATOM 1897 N N . GLY A 1 227 ? -4.873 -10.059 9.396 1.00 94.12 227 GLY A N 1
ATOM 1898 C CA . GLY A 1 227 ? -4.510 -11.165 10.282 1.00 94.12 227 GLY A CA 1
ATOM 1899 C C . GLY A 1 227 ? -3.605 -10.738 11.436 1.00 94.12 227 GLY A C 1
ATOM 1900 O O . GLY A 1 227 ? -3.837 -11.143 12.575 1.00 94.12 227 GLY A O 1
ATOM 1901 N N . PHE A 1 228 ? -2.637 -9.850 11.185 1.00 93.44 228 PHE A N 1
ATOM 1902 C CA . PHE A 1 228 ? -1.836 -9.263 12.263 1.00 93.44 228 PHE A CA 1
ATOM 1903 C C . PHE A 1 228 ? -2.663 -8.363 13.188 1.00 93.44 228 PHE A C 1
ATOM 1905 O O . PHE A 1 228 ? -2.496 -8.441 14.403 1.00 93.44 228 PHE A O 1
ATOM 1912 N N . LEU A 1 229 ? -3.587 -7.562 12.649 1.00 95.06 229 LEU A N 1
ATOM 1913 C CA . LEU A 1 229 ? -4.508 -6.764 13.464 1.00 95.06 229 LEU A CA 1
ATOM 1914 C C . LEU A 1 229 ? -5.439 -7.648 14.300 1.00 95.06 229 LEU A C 1
ATOM 1916 O O . LEU A 1 229 ? -5.635 -7.382 15.481 1.00 95.06 229 LEU A O 1
ATOM 1920 N N . ASN A 1 230 ? -5.970 -8.729 13.724 1.00 94.69 230 ASN A N 1
ATOM 1921 C CA . ASN A 1 230 ? -6.796 -9.698 14.448 1.00 94.69 230 ASN A CA 1
ATOM 1922 C C . ASN A 1 230 ? -6.014 -10.319 15.602 1.00 94.69 230 ASN A C 1
ATOM 1924 O O . ASN A 1 230 ? -6.491 -10.381 16.732 1.00 94.69 230 ASN A O 1
ATOM 1928 N N . MET A 1 231 ? -4.767 -10.696 15.333 1.00 91.81 231 MET A N 1
ATOM 1929 C CA . MET A 1 231 ? -3.868 -11.165 16.369 1.00 91.81 231 MET A CA 1
ATOM 1930 C C . MET A 1 231 ? -3.639 -10.087 17.437 1.00 91.81 231 MET A C 1
ATOM 1932 O O . MET A 1 231 ? -3.752 -10.412 18.604 1.00 91.81 231 MET A O 1
ATOM 1936 N N . MET A 1 232 ? -3.426 -8.816 17.084 1.00 92.88 232 MET A N 1
ATOM 1937 C CA . MET A 1 232 ? -3.233 -7.726 18.056 1.00 92.88 232 MET A CA 1
ATOM 1938 C C . MET A 1 232 ? -4.452 -7.459 18.950 1.00 92.88 232 MET A C 1
ATOM 1940 O O . MET A 1 232 ? -4.290 -7.260 20.153 1.00 92.88 232 MET A O 1
ATOM 1944 N N . TYR A 1 233 ? -5.656 -7.408 18.377 1.00 94.69 233 TYR A N 1
ATOM 1945 C CA . TYR A 1 233 ? -6.876 -7.065 19.117 1.00 94.69 233 TYR A CA 1
ATOM 1946 C C . TYR A 1 233 ? -7.481 -8.264 19.860 1.00 94.69 233 TYR A C 1
ATOM 1948 O O . TYR A 1 233 ? -8.007 -8.098 20.958 1.00 94.69 233 TYR A O 1
ATOM 1956 N N . ASN A 1 234 ? -7.389 -9.469 19.286 1.00 93.12 234 ASN A N 1
ATOM 1957 C CA . ASN A 1 234 ? -8.042 -10.686 19.791 1.00 93.12 234 ASN A CA 1
ATOM 1958 C C . ASN A 1 234 ? -7.036 -11.758 20.265 1.00 93.12 234 ASN A C 1
ATOM 1960 O O . ASN A 1 234 ? -7.398 -12.889 20.623 1.00 93.12 234 ASN A O 1
ATOM 1964 N N . GLY A 1 235 ? -5.746 -11.436 20.227 1.00 88.75 235 GLY A N 1
ATOM 1965 C CA . GLY A 1 235 ? -4.650 -12.227 20.768 1.00 88.75 235 GLY A CA 1
ATOM 1966 C C . GLY A 1 235 ? -4.658 -12.281 22.284 1.00 88.75 235 GLY A C 1
ATOM 1967 O O . GLY A 1 235 ? -5.129 -11.374 22.961 1.00 88.75 235 GLY A O 1
ATOM 1968 N N . LYS A 1 236 ? -4.102 -13.365 22.827 1.00 84.31 236 LYS A N 1
ATOM 1969 C CA . LYS A 1 236 ? -3.769 -13.446 24.258 1.00 84.31 236 LYS A CA 1
ATOM 1970 C C . LYS A 1 236 ? -2.363 -12.930 24.557 1.00 84.31 236 LYS A C 1
ATOM 1972 O O . LYS A 1 236 ? -2.096 -12.534 2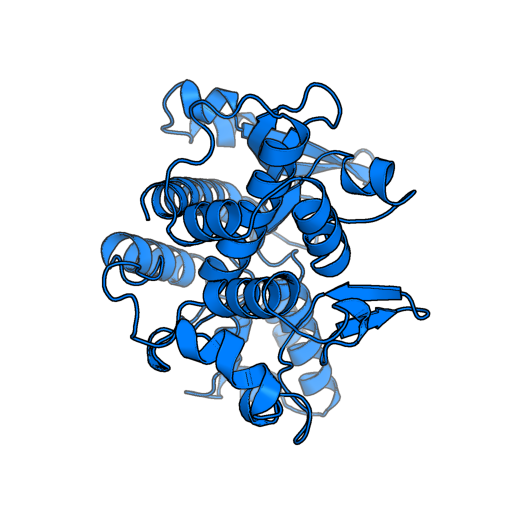5.685 1.00 84.31 236 LYS A O 1
ATOM 1977 N N . ASP A 1 237 ? -1.488 -12.984 23.558 1.00 82.94 237 ASP A N 1
ATOM 1978 C CA . ASP A 1 237 ? -0.089 -12.595 23.671 1.00 82.94 237 ASP A CA 1
ATOM 1979 C C . ASP A 1 237 ? 0.057 -11.101 23.346 1.00 82.94 237 ASP A C 1
ATOM 1981 O O . ASP A 1 237 ? -0.728 -10.547 22.569 1.00 82.94 237 ASP A O 1
ATOM 1985 N N . ASP A 1 238 ? 1.075 -10.458 23.917 1.00 80.62 238 ASP A N 1
ATOM 1986 C CA . ASP A 1 238 ? 1.393 -9.064 23.612 1.00 80.62 238 ASP A CA 1
ATOM 1987 C C . ASP A 1 238 ? 1.869 -8.919 22.163 1.00 80.62 238 ASP A C 1
ATOM 1989 O O . ASP A 1 238 ? 2.590 -9.781 21.655 1.00 80.62 238 ASP A O 1
ATOM 1993 N N . PHE A 1 239 ? 1.490 -7.832 21.496 1.00 81.12 239 PHE A N 1
ATOM 1994 C CA . PHE A 1 239 ? 1.750 -7.667 20.066 1.00 81.12 239 PHE A CA 1
ATOM 1995 C C . PHE A 1 239 ? 3.237 -7.545 19.737 1.00 81.12 239 PHE A C 1
ATOM 1997 O O . PHE A 1 239 ? 3.699 -8.026 18.696 1.00 81.12 239 PHE A O 1
ATOM 2004 N N . ASP A 1 240 ? 4.008 -7.021 20.686 1.00 82.00 240 ASP A N 1
ATOM 2005 C CA . ASP A 1 240 ? 5.461 -7.011 20.637 1.00 82.00 240 ASP A CA 1
ATOM 2006 C C . ASP A 1 240 ? 6.032 -8.429 20.531 1.00 82.00 240 ASP A C 1
ATOM 2008 O O . ASP A 1 240 ? 7.066 -8.631 19.903 1.00 82.00 240 ASP A O 1
ATOM 2012 N N . SER A 1 241 ? 5.380 -9.441 21.105 1.00 80.12 241 SER A N 1
ATOM 2013 C CA . SER A 1 241 ? 5.878 -10.823 21.102 1.00 80.12 241 SER A CA 1
ATOM 2014 C C . SER A 1 241 ? 5.573 -11.599 19.816 1.00 80.12 241 SER A C 1
ATOM 2016 O O . SER A 1 241 ? 6.003 -12.745 19.676 1.00 80.12 241 SER A O 1
ATOM 2018 N N . TYR A 1 242 ? 4.836 -11.002 18.874 1.00 79.38 242 TYR A N 1
ATOM 2019 C CA . TYR A 1 242 ? 4.415 -11.698 17.663 1.00 79.38 242 TYR A CA 1
ATOM 2020 C C . TYR A 1 242 ? 5.592 -12.058 16.753 1.00 79.38 242 TYR A C 1
ATOM 2022 O O . TYR A 1 242 ? 6.576 -11.323 16.671 1.00 79.38 242 TYR A O 1
ATOM 2030 N N . PRO A 1 243 ? 5.516 -13.204 16.057 1.00 78.88 243 PRO A N 1
ATOM 2031 C CA . PRO A 1 243 ? 6.594 -13.631 15.184 1.00 78.88 243 PRO A CA 1
ATOM 2032 C C . PRO A 1 243 ? 6.680 -12.745 13.933 1.00 78.88 243 PRO A C 1
ATOM 2034 O O . PRO A 1 243 ? 5.700 -12.130 13.511 1.00 78.88 243 PRO A O 1
ATOM 2037 N N . PHE A 1 244 ? 7.849 -12.772 13.290 1.00 79.31 244 PHE A N 1
ATOM 2038 C CA . PHE A 1 244 ? 8.096 -12.174 11.972 1.00 79.31 244 PHE A CA 1
ATOM 2039 C C . PHE A 1 244 ? 8.082 -10.641 11.909 1.00 79.31 244 PHE A C 1
ATOM 2041 O O . PHE A 1 244 ? 7.773 -10.054 10.867 1.00 79.31 244 PHE A O 1
ATOM 2048 N N . TRP A 1 245 ? 8.482 -9.991 13.001 1.00 84.25 245 TRP A N 1
ATOM 2049 C CA . TRP A 1 245 ? 8.920 -8.602 12.951 1.00 84.25 245 TRP A CA 1
ATOM 2050 C C . TRP A 1 245 ? 10.265 -8.483 12.233 1.00 84.25 245 TRP A C 1
ATOM 2052 O O . TRP A 1 245 ? 11.213 -9.213 12.520 1.00 84.25 245 TRP A O 1
ATOM 2062 N N . THR A 1 246 ? 10.363 -7.518 11.323 1.00 81.06 246 THR A N 1
ATOM 2063 C CA . THR A 1 246 ? 11.664 -6.980 10.926 1.00 81.06 246 THR A CA 1
ATOM 2064 C C . THR A 1 246 ? 12.198 -6.105 12.024 1.00 81.06 246 THR A C 1
ATOM 2066 O O . THR A 1 246 ? 11.486 -5.250 12.556 1.00 81.06 246 THR A O 1
ATOM 2069 N N . GLU A 1 247 ? 13.478 -6.297 12.304 1.00 81.69 247 GLU A N 1
ATOM 2070 C CA . GLU A 1 247 ? 14.187 -5.536 13.310 1.00 81.69 247 GLU A CA 1
ATOM 2071 C C . GLU A 1 247 ? 15.439 -4.903 12.713 1.00 81.69 247 GLU A C 1
ATOM 2073 O O . GLU A 1 247 ? 16.178 -5.530 11.950 1.00 81.69 247 GLU A O 1
ATOM 2078 N N . LYS A 1 248 ? 15.677 -3.644 13.072 1.00 79.00 248 LYS A N 1
ATOM 2079 C CA . LYS A 1 248 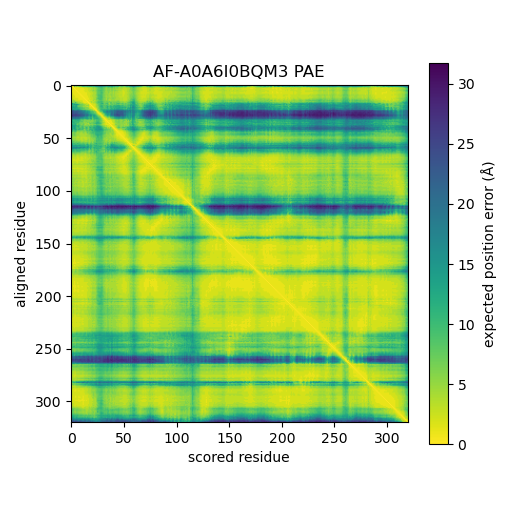? 16.937 -2.944 12.821 1.00 79.00 248 LYS A CA 1
ATOM 2080 C C . LYS A 1 248 ? 17.353 -2.270 14.119 1.00 79.00 248 LYS A C 1
ATOM 2082 O O . LYS A 1 248 ? 16.560 -1.546 14.710 1.00 79.00 248 LYS A O 1
ATOM 2087 N N . ASP A 1 249 ? 18.571 -2.548 14.572 1.00 82.00 249 ASP A N 1
ATOM 2088 C CA . ASP A 1 249 ? 19.110 -2.021 15.833 1.00 82.00 249 ASP A CA 1
ATOM 2089 C C . ASP A 1 249 ? 18.195 -2.307 17.050 1.00 82.00 249 ASP A C 1
ATOM 2091 O O . ASP A 1 249 ? 18.086 -1.502 17.969 1.00 82.00 249 ASP A O 1
ATOM 2095 N N . GLY A 1 250 ? 17.505 -3.459 17.043 1.00 78.12 250 GLY A N 1
ATOM 2096 C CA . GLY A 1 250 ? 16.557 -3.876 18.090 1.00 78.12 250 GLY A CA 1
ATOM 2097 C C . GLY A 1 250 ? 15.184 -3.192 18.039 1.00 78.12 250 GLY A C 1
ATOM 2098 O O . GLY A 1 250 ? 14.337 -3.462 18.886 1.00 78.12 250 GLY A O 1
ATOM 2099 N N . ILE A 1 251 ? 14.945 -2.321 17.055 1.00 81.06 251 ILE A N 1
ATOM 2100 C CA . ILE A 1 251 ? 13.666 -1.635 16.848 1.00 81.06 251 ILE A CA 1
ATOM 2101 C C . ILE A 1 251 ? 12.842 -2.433 15.837 1.00 81.06 251 ILE A C 1
ATOM 2103 O O . ILE A 1 251 ? 13.369 -2.833 14.801 1.00 81.06 251 ILE A O 1
ATOM 2107 N N . LYS A 1 252 ? 11.557 -2.660 16.125 1.00 84.06 252 LYS A N 1
ATOM 2108 C CA . LYS A 1 252 ? 10.618 -3.363 15.238 1.00 84.06 252 LYS A CA 1
ATOM 2109 C C . LYS A 1 252 ? 9.983 -2.400 14.244 1.00 84.06 252 LYS A C 1
ATOM 2111 O O . LYS A 1 252 ? 9.577 -1.302 14.616 1.00 84.06 252 LYS A O 1
ATOM 2116 N N . PHE A 1 253 ? 9.871 -2.820 12.985 1.00 82.56 253 PHE A N 1
ATOM 2117 C CA . PHE A 1 253 ? 9.348 -1.971 11.910 1.00 82.56 253 PHE A CA 1
ATOM 2118 C C . PHE A 1 253 ? 8.129 -2.600 11.230 1.00 82.56 253 PHE A C 1
ATOM 2120 O O . PHE A 1 253 ? 6.994 -2.192 11.470 1.00 82.56 253 PHE A O 1
ATOM 2127 N N . SER A 1 254 ? 8.331 -3.591 10.367 1.00 80.25 254 SER A N 1
ATOM 2128 C CA . SER A 1 254 ? 7.249 -4.222 9.609 1.00 80.25 254 SER A CA 1
ATOM 2129 C C . SER A 1 254 ? 7.102 -5.696 9.940 1.00 80.25 254 SER A C 1
ATOM 2131 O O . SER A 1 254 ? 8.091 -6.400 10.140 1.00 80.25 254 SER A O 1
ATOM 2133 N N . THR A 1 255 ? 5.865 -6.177 9.950 1.00 75.81 255 THR A N 1
ATOM 2134 C CA . THR A 1 255 ? 5.596 -7.610 9.868 1.00 75.81 255 THR A CA 1
ATOM 2135 C C . THR A 1 255 ? 5.695 -8.069 8.417 1.00 75.81 255 THR A C 1
ATOM 2137 O O . THR A 1 255 ? 5.157 -7.418 7.518 1.00 75.81 255 THR A O 1
ATOM 2140 N N . HIS A 1 256 ? 6.364 -9.192 8.160 1.00 72.88 256 HIS A N 1
ATOM 2141 C CA . HIS A 1 256 ? 6.284 -9.845 6.853 1.00 72.88 256 HIS A CA 1
ATOM 2142 C C . HIS A 1 256 ? 6.451 -11.355 6.963 1.00 72.88 256 HIS A C 1
ATOM 2144 O O . HIS A 1 256 ? 7.290 -11.854 7.701 1.00 72.88 256 HIS A O 1
ATOM 2150 N N . PHE A 1 257 ? 5.736 -12.101 6.129 1.00 72.75 257 PHE A N 1
ATOM 2151 C CA . PHE A 1 257 ? 6.054 -13.506 5.890 1.00 72.75 257 PHE A CA 1
ATOM 2152 C C . PHE A 1 257 ? 7.076 -13.555 4.757 1.00 72.75 257 PHE A C 1
ATOM 2154 O O . PHE A 1 257 ? 6.722 -13.407 3.591 1.00 72.75 257 PHE A O 1
ATOM 2161 N N . GLY A 1 258 ? 8.360 -13.620 5.119 1.00 53.31 258 GLY A N 1
ATOM 2162 C CA . GLY A 1 258 ? 9.476 -13.476 4.182 1.00 53.31 258 GLY A CA 1
ATOM 2163 C C . GLY A 1 258 ? 9.487 -14.524 3.068 1.00 53.31 258 GLY A C 1
ATOM 2164 O O . GLY A 1 258 ? 8.802 -15.541 3.128 1.00 53.31 258 GLY A O 1
ATOM 2165 N N . PHE A 1 259 ? 10.301 -14.258 2.045 1.00 49.75 259 PHE A N 1
ATOM 2166 C CA . PHE A 1 259 ? 10.411 -15.096 0.849 1.00 49.75 259 PHE A CA 1
ATOM 2167 C C . PHE A 1 259 ? 11.286 -16.337 1.009 1.00 49.75 259 PHE A C 1
ATOM 2169 O O . PHE A 1 259 ? 11.164 -17.239 0.189 1.00 49.75 259 PHE A O 1
ATOM 2176 N N . ASP A 1 260 ? 12.230 -16.355 1.954 1.00 42.62 260 ASP A N 1
ATOM 2177 C CA . ASP A 1 260 ? 13.402 -17.208 1.741 1.00 42.62 260 ASP A CA 1
ATOM 2178 C C . ASP A 1 260 ? 14.189 -17.538 3.008 1.00 42.62 260 ASP A C 1
ATOM 2180 O O . ASP A 1 260 ? 15.378 -17.255 3.121 1.00 42.62 260 ASP A O 1
ATOM 2184 N N . LYS A 1 261 ? 13.521 -18.168 3.972 1.00 43.78 261 LYS A N 1
ATOM 2185 C CA . LYS A 1 261 ? 14.174 -19.197 4.782 1.00 43.78 261 LYS A CA 1
ATOM 2186 C C . LYS A 1 261 ? 13.159 -20.292 5.005 1.00 43.78 261 LYS A C 1
ATOM 2188 O O . LYS A 1 261 ? 12.013 -20.001 5.343 1.00 43.78 261 LYS A O 1
ATOM 2193 N N . GLU A 1 262 ? 13.596 -21.539 4.910 1.00 46.00 262 GLU A N 1
ATOM 2194 C CA . GLU A 1 262 ? 12.835 -22.773 5.162 1.00 46.00 262 GLU A CA 1
ATOM 2195 C C . GLU A 1 262 ? 12.116 -22.812 6.537 1.00 46.00 262 GLU A C 1
ATOM 2197 O O . GLU A 1 262 ? 11.458 -23.791 6.872 1.00 46.00 262 GLU A O 1
ATOM 2202 N N . ARG A 1 263 ? 12.209 -21.739 7.340 1.00 49.16 263 ARG A N 1
ATOM 2203 C CA . ARG A 1 263 ? 11.645 -21.558 8.682 1.00 49.16 263 ARG A CA 1
ATOM 2204 C C . ARG A 1 263 ? 10.882 -20.235 8.905 1.00 49.16 263 ARG A C 1
ATOM 2206 O O . ARG A 1 263 ? 10.358 -20.057 9.994 1.00 49.16 263 ARG A O 1
ATOM 2213 N N . GLU A 1 264 ? 10.772 -19.326 7.922 1.00 58.56 264 GLU A N 1
ATOM 2214 C CA . GLU A 1 264 ? 10.295 -17.933 8.151 1.00 58.56 264 GLU A CA 1
ATOM 2215 C C . GLU A 1 264 ? 9.070 -17.482 7.310 1.00 58.56 264 GLU A C 1
ATOM 2217 O O . GLU A 1 264 ? 8.789 -16.289 7.186 1.00 58.56 264 GLU A O 1
ATOM 2222 N N . GLY A 1 265 ? 8.320 -18.420 6.722 1.00 71.44 265 GLY A N 1
ATOM 2223 C CA . GLY A 1 265 ? 7.125 -18.130 5.912 1.00 71.44 265 GLY A CA 1
ATOM 2224 C C . GLY A 1 265 ? 5.798 -18.394 6.632 1.00 71.44 265 GLY A C 1
ATOM 2225 O O . GLY A 1 265 ? 5.758 -19.092 7.643 1.00 71.44 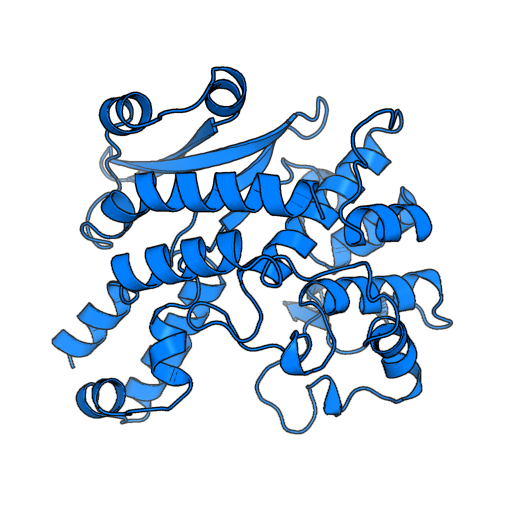265 GLY A O 1
ATOM 2226 N N . TYR A 1 266 ? 4.686 -17.914 6.061 1.00 81.50 266 TYR A N 1
ATOM 2227 C CA . TYR A 1 266 ? 3.322 -18.163 6.563 1.00 81.50 266 TYR A CA 1
ATOM 2228 C C . TYR A 1 266 ? 3.036 -19.661 6.778 1.00 81.50 266 TYR A C 1
ATOM 2230 O O . TYR A 1 266 ? 2.449 -20.056 7.785 1.00 81.50 266 TYR A O 1
ATOM 2238 N N . ALA A 1 267 ? 3.553 -20.516 5.889 1.00 80.25 267 ALA A N 1
ATOM 2239 C CA . ALA A 1 267 ? 3.477 -21.972 6.011 1.00 80.25 267 ALA A CA 1
ATOM 2240 C C . ALA A 1 267 ? 4.061 -22.512 7.333 1.00 80.25 267 ALA A C 1
ATOM 2242 O O . ALA A 1 267 ? 3.563 -23.509 7.855 1.00 80.25 267 ALA A O 1
ATOM 2243 N N . ASN A 1 268 ? 5.049 -21.827 7.911 1.00 78.94 268 ASN A N 1
ATOM 2244 C CA . ASN A 1 268 ? 5.728 -22.203 9.152 1.00 78.94 268 ASN A CA 1
ATOM 2245 C C . ASN A 1 268 ? 5.198 -21.462 10.388 1.00 78.94 268 ASN A C 1
ATOM 2247 O O . ASN A 1 268 ? 5.676 -21.705 11.493 1.00 78.94 268 ASN A O 1
ATOM 2251 N N . LEU A 1 269 ? 4.210 -20.575 10.229 1.00 85.69 269 LEU A N 1
ATOM 2252 C CA . LEU A 1 269 ? 3.564 -19.921 11.361 1.00 85.69 269 LEU A CA 1
ATOM 2253 C C . LEU A 1 269 ? 2.899 -20.979 12.257 1.00 85.69 269 LEU A C 1
ATOM 2255 O O . LEU A 1 269 ? 2.225 -21.895 11.777 1.00 85.69 269 LEU A O 1
ATOM 2259 N N . GLU A 1 270 ? 3.084 -20.864 13.570 1.00 86.69 270 GLU A N 1
ATOM 2260 C CA . GLU A 1 270 ? 2.465 -21.785 14.521 1.00 86.69 270 GLU A CA 1
ATOM 2261 C C . GLU A 1 270 ? 0.934 -21.749 14.407 1.00 86.69 270 GLU A C 1
ATOM 2263 O O . GLU A 1 270 ? 0.329 -20.684 14.251 1.00 86.69 270 GLU A O 1
ATOM 2268 N N . ASN A 1 271 ? 0.279 -22.906 14.554 1.00 87.69 271 ASN A N 1
ATOM 2269 C CA . ASN A 1 271 ? -1.178 -23.024 14.402 1.00 87.69 271 ASN A CA 1
ATOM 2270 C C . ASN A 1 271 ? -1.961 -22.067 15.317 1.00 87.69 271 ASN A C 1
ATOM 2272 O O . ASN A 1 271 ? -3.020 -21.573 14.929 1.00 87.69 271 ASN A O 1
ATOM 2276 N N . ARG A 1 272 ? -1.425 -21.758 16.508 1.00 88.00 272 ARG A N 1
ATOM 2277 C CA . ARG A 1 272 ? -2.046 -20.801 17.437 1.00 88.00 272 ARG A CA 1
ATOM 2278 C C . ARG A 1 272 ? -2.165 -19.387 16.863 1.00 88.00 272 ARG A C 1
ATOM 2280 O O . ARG A 1 272 ? -3.095 -18.682 17.243 1.00 88.00 272 ARG A O 1
ATOM 2287 N N . TYR A 1 273 ? -1.267 -19.001 15.956 1.00 89.62 273 TYR A N 1
ATOM 2288 C CA . TYR A 1 273 ? -1.280 -17.705 15.283 1.00 89.62 273 TYR A CA 1
ATOM 2289 C C . TYR A 1 273 ? -1.951 -17.781 13.907 1.00 89.62 273 TYR A C 1
ATOM 2291 O O . TYR A 1 273 ? -2.673 -16.860 13.536 1.00 89.62 273 TYR A O 1
ATOM 2299 N N . LYS A 1 274 ? -1.801 -18.895 13.173 1.00 90.88 274 LYS A N 1
ATOM 2300 C CA . LYS A 1 274 ? -2.423 -19.082 11.845 1.00 90.88 274 LYS A CA 1
ATOM 2301 C C . LYS A 1 274 ? -3.927 -18.834 11.824 1.00 90.88 274 LYS A C 1
ATOM 2303 O O . LYS A 1 274 ? -4.416 -18.246 10.864 1.00 90.88 274 LYS A O 1
ATOM 2308 N N . LYS A 1 275 ? -4.646 -19.216 12.887 1.00 91.94 275 LYS A N 1
ATOM 2309 C CA . LYS A 1 275 ? -6.102 -19.018 12.995 1.00 91.94 275 LYS A CA 1
ATOM 2310 C C . LYS A 1 275 ? -6.546 -17.568 12.738 1.00 91.94 275 LYS A C 1
ATOM 2312 O O . LYS A 1 275 ? -7.610 -17.371 12.171 1.00 91.94 275 LYS A O 1
ATOM 2317 N N . TYR A 1 276 ? -5.725 -16.578 13.111 1.00 93.12 276 TYR A N 1
ATOM 2318 C CA . TYR A 1 276 ? -6.048 -15.155 12.949 1.00 93.12 276 TYR A CA 1
ATOM 2319 C C . TYR A 1 276 ? -6.015 -14.704 11.487 1.00 93.12 276 TYR A C 1
ATOM 2321 O O . TYR A 1 276 ? -6.637 -13.706 11.141 1.00 93.12 276 TYR A O 1
ATOM 2329 N N . PHE A 1 277 ? -5.295 -15.439 10.640 1.00 93.44 277 PHE A N 1
ATOM 2330 C CA . PHE A 1 277 ? -5.201 -15.201 9.205 1.00 93.44 277 PHE A CA 1
ATOM 2331 C C . PHE A 1 277 ? -6.223 -16.047 8.446 1.00 93.44 277 PHE A C 1
ATOM 2333 O O . PHE A 1 277 ? -6.930 -15.522 7.595 1.00 93.44 277 PHE A O 1
ATOM 2340 N N . GLU A 1 278 ? -6.338 -17.337 8.785 1.00 92.62 278 GLU A N 1
ATOM 2341 C CA . GLU A 1 278 ? -7.250 -18.284 8.119 1.00 92.62 278 GLU A CA 1
ATOM 2342 C C . GLU A 1 278 ? -8.727 -17.872 8.229 1.00 92.62 278 GLU A C 1
ATOM 2344 O O . GLU A 1 278 ? -9.510 -18.206 7.348 1.00 92.62 278 GLU A O 1
ATOM 2349 N N . GLU A 1 279 ? -9.113 -17.086 9.242 1.00 91.06 279 GLU A N 1
ATOM 2350 C CA . GLU A 1 279 ? -10.455 -16.488 9.339 1.00 91.06 279 GLU A CA 1
ATOM 2351 C C . GLU A 1 279 ? -10.830 -15.638 8.111 1.00 91.06 279 GLU A C 1
ATOM 2353 O O . GLU A 1 279 ? -12.002 -15.514 7.765 1.00 91.06 279 GLU A O 1
ATOM 2358 N N . TYR A 1 280 ? -9.846 -15.074 7.414 1.00 92.62 280 TYR A N 1
ATOM 2359 C CA . TYR A 1 280 ? -10.079 -14.267 6.219 1.00 92.62 280 TYR A CA 1
ATOM 2360 C C . TYR A 1 280 ? -10.035 -15.080 4.926 1.00 92.62 280 TYR A C 1
ATOM 2362 O O . TYR A 1 280 ? -10.346 -14.545 3.862 1.00 92.62 280 TYR A O 1
ATOM 2370 N N . ARG A 1 281 ? -9.688 -16.367 4.993 1.00 91.44 281 ARG A N 1
ATOM 2371 C CA . ARG A 1 281 ? -9.576 -17.230 3.820 1.00 91.44 281 ARG A CA 1
ATOM 2372 C C . ARG A 1 281 ? -10.947 -17.717 3.378 1.00 91.44 281 ARG A C 1
ATOM 2374 O O . ARG A 1 281 ? -11.591 -18.455 4.112 1.00 91.44 281 ARG A O 1
ATOM 2381 N N . ASN A 1 282 ? -11.396 -17.359 2.177 1.00 78.12 282 ASN A N 1
ATOM 2382 C CA . ASN A 1 282 ? -12.658 -17.826 1.569 1.00 78.12 282 ASN A CA 1
ATOM 2383 C C . ASN A 1 282 ? -13.958 -17.627 2.396 1.00 78.12 282 ASN A C 1
ATOM 2385 O O . 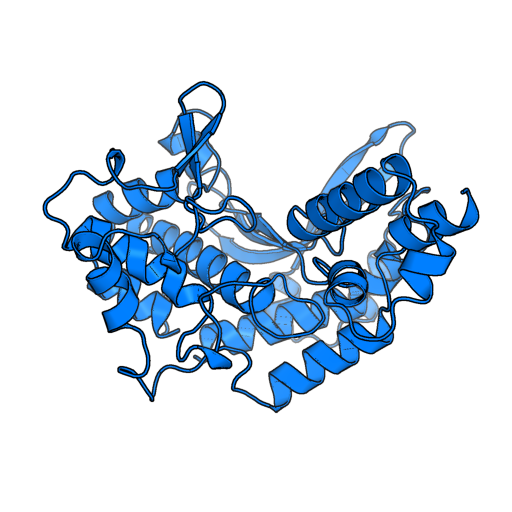ASN A 1 282 ? -15.027 -18.028 1.941 1.00 78.12 282 ASN A O 1
ATOM 2389 N N . ILE A 1 283 ? -13.901 -17.014 3.582 1.00 70.12 283 ILE A N 1
ATOM 2390 C CA . ILE A 1 283 ? -15.037 -16.863 4.511 1.00 70.12 283 ILE A CA 1
ATOM 2391 C C . ILE A 1 283 ? -15.877 -15.620 4.192 1.00 70.12 283 ILE A C 1
ATOM 2393 O O . ILE A 1 283 ? -17.073 -15.593 4.473 1.00 70.12 283 ILE A O 1
ATOM 2397 N N . TYR A 1 284 ? -15.278 -14.615 3.550 1.00 78.19 284 TYR A N 1
ATOM 2398 C CA . TYR A 1 284 ? -15.912 -13.332 3.241 1.00 78.19 284 TYR A CA 1
ATOM 2399 C C . TYR A 1 284 ? -16.041 -13.120 1.719 1.00 78.19 284 TYR A C 1
ATOM 2401 O O . TYR A 1 284 ? -15.322 -12.291 1.158 1.00 78.19 284 TYR A O 1
ATOM 2409 N N . PRO A 1 285 ? -16.931 -13.858 1.022 1.00 72.31 285 PRO A N 1
ATOM 2410 C CA . PRO A 1 285 ? -17.011 -13.857 -0.446 1.00 72.31 285 PRO A CA 1
ATOM 2411 C C . PRO A 1 285 ? -17.403 -12.497 -1.045 1.00 72.31 285 PRO A C 1
ATOM 2413 O O . PRO A 1 285 ? -17.036 -12.186 -2.180 1.00 72.31 285 PRO A O 1
ATOM 2416 N N . ASP A 1 286 ? -18.111 -11.667 -0.278 1.00 83.19 286 ASP A N 1
ATOM 2417 C CA . ASP A 1 286 ? -18.522 -10.323 -0.702 1.00 83.19 286 ASP A CA 1
ATOM 2418 C C . ASP A 1 286 ? -17.365 -9.317 -0.688 1.00 83.19 286 ASP A C 1
ATOM 2420 O O . ASP A 1 286 ? -17.446 -8.227 -1.261 1.00 83.19 286 ASP A O 1
ATOM 2424 N N . VAL A 1 287 ? -16.248 -9.692 -0.071 1.00 88.88 287 VAL A N 1
ATOM 2425 C CA . VAL A 1 287 ? -15.078 -8.842 0.080 1.00 88.88 287 VAL A CA 1
ATOM 2426 C C . VAL A 1 287 ? -14.017 -9.305 -0.884 1.00 88.88 287 VAL A C 1
ATOM 2428 O O . VAL A 1 287 ? -13.308 -10.280 -0.661 1.00 88.88 287 VAL A O 1
ATOM 2431 N N . LYS A 1 288 ? -13.893 -8.568 -1.975 1.00 90.00 288 LYS A N 1
ATOM 2432 C CA . LYS A 1 288 ? -13.036 -8.969 -3.083 1.00 90.00 288 LYS A CA 1
ATOM 2433 C C . LYS A 1 288 ? -11.672 -8.291 -3.019 1.00 90.00 288 LYS A C 1
ATOM 2435 O O . LYS A 1 288 ? -11.510 -7.235 -2.394 1.00 90.00 288 LYS A O 1
ATOM 2440 N N . SER A 1 289 ? -10.675 -8.916 -3.640 1.00 92.88 289 SER A N 1
ATOM 2441 C CA . SER A 1 289 ? -9.414 -8.233 -3.946 1.00 92.88 289 SER A CA 1
ATOM 2442 C C . SER A 1 289 ? -9.685 -7.145 -4.978 1.00 92.88 289 SER A C 1
ATOM 2444 O O . SER A 1 289 ? -10.616 -7.265 -5.778 1.00 92.88 289 SER A O 1
ATOM 2446 N N . LEU A 1 290 ? -8.854 -6.102 -4.976 1.00 94.62 290 LEU A N 1
ATOM 2447 C CA . LEU A 1 290 ? -8.871 -5.073 -6.009 1.00 94.62 290 LEU A CA 1
ATOM 2448 C C . LEU A 1 290 ? -8.814 -5.693 -7.415 1.00 94.62 290 LEU A C 1
ATOM 2450 O O . LEU A 1 290 ? -9.553 -5.284 -8.308 1.00 94.62 290 LEU A O 1
ATOM 2454 N N . PHE A 1 291 ? -7.990 -6.728 -7.590 1.00 94.12 291 PHE A N 1
ATOM 2455 C CA . PHE A 1 291 ? -7.785 -7.394 -8.876 1.00 94.12 291 PHE A CA 1
ATOM 2456 C C . PHE A 1 291 ? -8.787 -8.512 -9.182 1.00 94.12 291 PHE A C 1
ATOM 2458 O O . PHE A 1 291 ? -8.651 -9.197 -10.190 1.00 94.12 291 PHE A O 1
ATOM 2465 N N . SER A 1 292 ?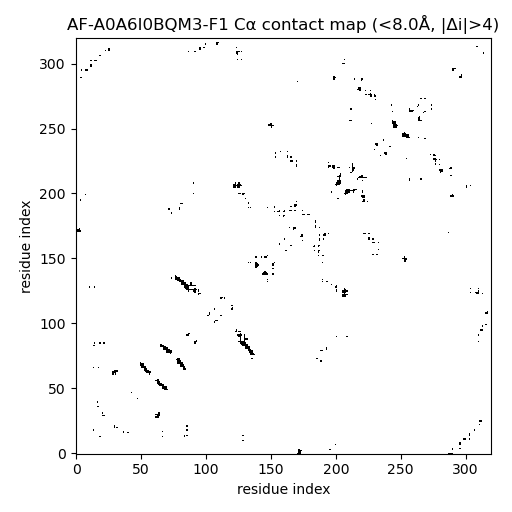 -9.836 -8.673 -8.369 1.00 92.12 292 SER A N 1
ATOM 2466 C CA . SER A 1 292 ? -11.026 -9.435 -8.777 1.00 92.12 292 SER A CA 1
ATOM 2467 C C . SER A 1 292 ? -11.955 -8.622 -9.691 1.00 92.12 292 SER A C 1
ATOM 2469 O O . SER A 1 292 ? -12.872 -9.186 -10.285 1.00 92.12 292 SER A O 1
ATOM 2471 N N . ASN A 1 293 ? -11.757 -7.303 -9.780 1.00 93.31 293 ASN A N 1
ATOM 2472 C CA . ASN A 1 293 ? -12.401 -6.458 -10.778 1.00 93.31 293 ASN A CA 1
ATOM 2473 C C . ASN A 1 293 ? -11.603 -6.549 -12.090 1.00 93.31 293 ASN A C 1
ATOM 2475 O O . ASN A 1 293 ? -10.484 -6.039 -12.179 1.00 93.31 293 ASN A O 1
ATOM 2479 N N . GLU A 1 294 ? -12.175 -7.213 -13.097 1.00 94.38 294 GLU A N 1
ATOM 2480 C CA . GLU A 1 294 ? -11.493 -7.479 -14.368 1.00 94.38 294 GLU A CA 1
ATOM 2481 C C . GLU A 1 294 ? -11.138 -6.199 -15.136 1.00 94.38 294 GLU A C 1
ATOM 2483 O O . GLU A 1 294 ? -10.076 -6.152 -15.749 1.00 94.38 294 GLU A O 1
ATOM 2488 N N . ASP A 1 295 ? -11.938 -5.132 -15.051 1.00 94.88 295 ASP A N 1
ATOM 2489 C CA . ASP A 1 295 ? -11.609 -3.864 -15.716 1.00 94.88 295 ASP A CA 1
ATOM 2490 C C . ASP A 1 295 ? -10.344 -3.246 -15.109 1.00 94.88 295 ASP A C 1
ATOM 2492 O O . ASP A 1 295 ? -9.408 -2.896 -15.829 1.00 94.88 295 ASP A O 1
ATOM 2496 N N . ILE A 1 296 ? -10.272 -3.183 -13.774 1.00 94.94 296 ILE A N 1
ATOM 2497 C CA . ILE A 1 296 ? -9.094 -2.668 -13.060 1.00 94.94 296 ILE A CA 1
ATOM 2498 C C . ILE A 1 296 ? -7.872 -3.534 -13.356 1.00 94.94 296 ILE A C 1
ATOM 2500 O O . ILE A 1 296 ? -6.822 -3.018 -13.737 1.00 94.94 296 ILE A O 1
ATOM 2504 N N . LYS A 1 297 ? -8.006 -4.855 -13.222 1.00 95.12 297 LYS A N 1
ATOM 2505 C CA . LYS A 1 297 ? -6.932 -5.810 -13.510 1.00 95.12 297 LYS A CA 1
ATOM 2506 C C . LYS A 1 297 ? -6.396 -5.647 -14.931 1.00 95.12 297 LYS A C 1
ATOM 2508 O O . LYS A 1 297 ? -5.185 -5.534 -15.109 1.00 95.12 297 LYS A O 1
ATOM 2513 N N . ASN A 1 298 ? -7.278 -5.571 -15.926 1.00 95.62 298 ASN A N 1
ATOM 2514 C CA . ASN A 1 298 ? -6.885 -5.404 -17.322 1.00 95.62 298 ASN A CA 1
ATOM 2515 C C . ASN A 1 298 ? -6.189 -4.061 -17.566 1.00 95.62 298 ASN A C 1
ATOM 2517 O O . ASN A 1 298 ? -5.197 -4.031 -18.291 1.00 95.62 298 ASN A O 1
ATOM 2521 N N . SER A 1 299 ? -6.629 -2.971 -16.927 1.00 94.19 299 SER A N 1
ATOM 2522 C CA . SER A 1 299 ? -5.939 -1.677 -17.014 1.00 94.19 299 SER A CA 1
ATOM 2523 C C . SER A 1 299 ? -4.526 -1.718 -16.422 1.00 94.19 299 SER A C 1
ATOM 2525 O O . SER A 1 299 ? -3.593 -1.225 -17.051 1.00 94.19 299 SER A O 1
ATOM 2527 N N . PHE A 1 300 ? -4.334 -2.350 -15.259 1.00 93.50 300 PHE A N 1
ATOM 2528 C CA . PHE A 1 300 ? -3.000 -2.515 -14.663 1.00 93.50 300 PHE A CA 1
ATOM 2529 C C . PHE A 1 300 ? -2.087 -3.395 -15.521 1.00 93.50 300 PHE A C 1
ATOM 2531 O O . PHE A 1 300 ? -0.938 -3.027 -15.754 1.00 93.50 300 PHE A O 1
ATOM 2538 N N . ILE A 1 301 ? -2.598 -4.510 -16.052 1.00 91.50 301 ILE A N 1
ATOM 2539 C CA . ILE A 1 301 ? -1.841 -5.378 -16.967 1.00 91.50 301 ILE A CA 1
ATOM 2540 C C . ILE A 1 301 ? -1.472 -4.626 -18.253 1.00 91.50 301 ILE A C 1
ATOM 2542 O O . ILE A 1 301 ? -0.341 -4.727 -18.727 1.00 91.50 301 ILE A O 1
ATOM 2546 N N . ALA A 1 302 ? -2.400 -3.857 -18.828 1.00 90.06 302 ALA A N 1
ATOM 2547 C CA . ALA A 1 302 ? -2.144 -3.069 -20.030 1.00 90.06 302 ALA A CA 1
ATOM 2548 C C . ALA A 1 302 ? -1.055 -2.015 -19.787 1.00 90.06 302 ALA A C 1
ATOM 2550 O O . ALA A 1 302 ? -0.105 -1.933 -20.568 1.00 90.06 302 ALA A O 1
ATOM 2551 N N . ALA A 1 303 ? -1.145 -1.277 -18.676 1.00 88.38 303 ALA A N 1
ATOM 2552 C CA . ALA A 1 303 ? -0.109 -0.339 -18.262 1.00 88.38 303 ALA A CA 1
ATOM 2553 C C . ALA A 1 303 ? 1.238 -1.053 -18.054 1.00 88.38 303 ALA A C 1
ATOM 2555 O O . ALA A 1 303 ? 2.263 -0.569 -18.530 1.00 88.38 303 ALA A O 1
ATOM 2556 N N . ALA A 1 304 ? 1.245 -2.235 -17.427 1.00 86.88 304 ALA A N 1
ATOM 2557 C CA . ALA A 1 304 ? 2.469 -2.998 -17.171 1.00 86.88 304 ALA A CA 1
ATOM 2558 C C . ALA A 1 304 ? 3.149 -3.497 -18.438 1.00 86.88 304 ALA A C 1
ATOM 2560 O O . ALA A 1 304 ? 4.371 -3.411 -18.585 1.00 86.88 304 ALA A O 1
ATOM 2561 N N . ASN A 1 305 ? 2.354 -3.948 -19.400 1.00 84.12 305 ASN A N 1
ATOM 2562 C CA . ASN A 1 305 ? 2.857 -4.330 -20.708 1.00 84.12 305 ASN A CA 1
ATOM 2563 C C . ASN A 1 305 ? 3.396 -3.132 -21.496 1.00 84.12 305 ASN A C 1
ATOM 2565 O O . ASN A 1 305 ? 4.414 -3.277 -22.170 1.00 84.12 305 ASN A O 1
ATOM 2569 N N . ALA A 1 306 ? 2.749 -1.967 -21.401 1.00 82.00 306 ALA A N 1
ATOM 2570 C CA . ALA A 1 306 ? 3.200 -0.749 -22.071 1.00 82.00 306 ALA A CA 1
ATOM 2571 C C . ALA A 1 306 ? 4.497 -0.190 -21.465 1.00 82.00 306 ALA A C 1
ATOM 2573 O O . ALA A 1 306 ? 5.345 0.319 -22.196 1.00 82.00 306 ALA A O 1
ATOM 2574 N N . ALA A 1 307 ? 4.652 -0.295 -20.144 1.00 78.75 307 ALA A N 1
ATOM 2575 C CA . ALA A 1 307 ? 5.825 0.185 -19.429 1.00 78.75 307 ALA A CA 1
ATOM 2576 C C . ALA A 1 307 ? 7.071 -0.683 -19.650 1.00 78.75 307 ALA A C 1
ATOM 2578 O O . ALA A 1 307 ? 8.183 -0.166 -19.751 1.00 78.75 307 ALA A O 1
ATOM 2579 N N . GLY A 1 308 ? 6.894 -2.000 -19.760 1.00 77.62 308 GLY A N 1
ATOM 2580 C CA . GLY A 1 308 ? 8.009 -2.923 -19.936 1.00 77.62 308 GLY A CA 1
ATOM 2581 C C . GLY A 1 308 ? 8.753 -3.196 -18.628 1.00 77.62 308 GLY A C 1
ATOM 2582 O O . GLY A 1 308 ? 8.142 -3.296 -17.569 1.00 77.62 308 GLY A O 1
ATOM 2583 N N . GLN A 1 309 ? 10.062 -3.434 -18.707 1.00 76.12 309 GLN A N 1
ATOM 2584 C CA . GLN A 1 309 ? 10.886 -3.747 -17.536 1.00 76.12 309 GLN A CA 1
ATOM 2585 C C . GLN A 1 309 ? 11.425 -2.481 -16.867 1.00 76.12 309 GLN A C 1
ATOM 2587 O O . GLN A 1 309 ? 11.485 -1.413 -17.471 1.00 76.12 309 GLN A O 1
ATOM 2592 N N . ASN A 1 310 ? 11.867 -2.620 -15.616 1.00 77.44 310 ASN A N 1
ATOM 2593 C CA . ASN A 1 310 ? 12.620 -1.584 -14.927 1.00 77.44 310 ASN A CA 1
ATOM 2594 C C . ASN A 1 310 ? 13.870 -1.200 -15.756 1.00 77.44 310 ASN A C 1
ATOM 2596 O O . ASN A 1 310 ? 14.768 -2.036 -15.895 1.00 77.44 310 ASN A O 1
ATOM 2600 N N . PRO A 1 311 ? 13.984 0.054 -16.242 1.00 73.75 311 PRO A N 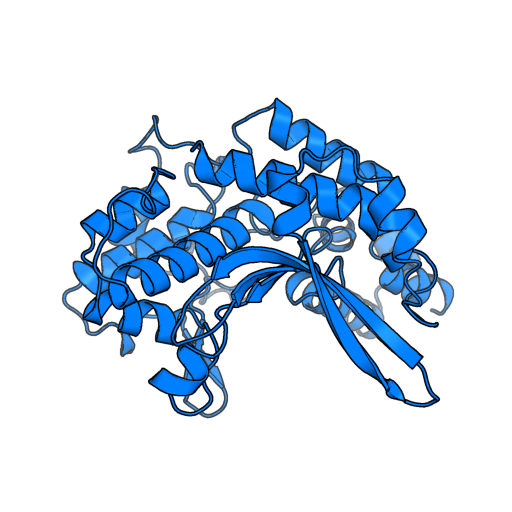1
ATOM 2601 C CA . PRO A 1 311 ? 15.073 0.476 -17.133 1.00 73.75 311 PRO A CA 1
ATOM 2602 C C . PRO A 1 311 ? 16.479 0.325 -16.536 1.00 73.75 311 PRO A C 1
ATOM 2604 O O . PRO A 1 311 ? 17.472 0.217 -17.254 1.00 73.75 311 PRO A O 1
ATOM 2607 N N . GLU A 1 312 ? 16.596 0.319 -15.207 1.00 71.38 312 GLU A N 1
ATOM 2608 C CA . GLU A 1 312 ? 17.870 0.087 -14.522 1.00 71.38 312 GLU A CA 1
ATOM 2609 C C . GLU A 1 312 ? 18.364 -1.356 -14.664 1.00 71.38 312 GLU A C 1
ATOM 2611 O O . GLU A 1 312 ? 19.569 -1.599 -14.611 1.00 71.38 312 GLU A O 1
ATOM 2616 N N . LEU A 1 313 ? 17.453 -2.310 -14.868 1.00 70.81 313 LEU A N 1
ATOM 2617 C CA . LEU A 1 313 ? 17.814 -3.695 -15.154 1.00 70.81 313 LEU A CA 1
ATOM 2618 C C . LEU A 1 313 ? 18.359 -3.834 -16.570 1.00 70.81 313 LEU A C 1
ATOM 2620 O O . LEU A 1 313 ? 19.376 -4.495 -16.758 1.00 70.81 313 LEU A O 1
ATOM 2624 N N . ASP A 1 314 ? 17.754 -3.152 -17.543 1.00 66.19 314 ASP A N 1
ATOM 2625 C CA . ASP A 1 314 ? 18.229 -3.180 -18.929 1.00 66.19 314 ASP A CA 1
ATOM 2626 C C . ASP A 1 314 ? 19.683 -2.701 -19.034 1.00 66.19 314 ASP A C 1
ATOM 2628 O O . ASP A 1 314 ? 20.501 -3.319 -19.718 1.00 66.19 314 ASP A O 1
ATOM 2632 N N . LYS A 1 315 ? 20.049 -1.660 -18.273 1.00 68.31 315 LYS A N 1
ATOM 2633 C CA . LYS A 1 315 ? 21.435 -1.167 -18.185 1.00 68.31 315 LYS A CA 1
ATOM 2634 C C . LYS A 1 315 ? 22.399 -2.176 -17.564 1.00 68.31 315 LYS A C 1
ATOM 2636 O O . LYS A 1 315 ? 23.551 -2.241 -17.985 1.00 68.31 315 LYS A O 1
ATOM 2641 N N . LEU A 1 316 ? 21.961 -2.935 -16.556 1.00 64.38 316 LEU A N 1
ATOM 2642 C CA . LEU A 1 316 ? 22.793 -3.962 -15.919 1.00 64.38 316 LEU A CA 1
ATOM 2643 C C . LEU A 1 316 ? 23.117 -5.104 -16.884 1.00 64.38 316 LEU A C 1
ATOM 2645 O O . LEU A 1 316 ? 24.210 -5.656 -16.801 1.00 64.38 316 LEU A O 1
ATOM 2649 N N . VAL A 1 317 ? 22.202 -5.415 -17.807 1.00 57.88 317 VAL A N 1
ATOM 2650 C CA . VAL A 1 317 ? 22.425 -6.431 -18.841 1.00 57.88 317 VAL A CA 1
ATOM 2651 C C . VAL A 1 317 ? 23.271 -5.918 -20.009 1.00 57.88 317 VAL A C 1
ATOM 2653 O O . VAL A 1 317 ? 23.990 -6.686 -20.623 1.00 57.88 317 VAL A O 1
ATOM 2656 N N . ILE A 1 318 ? 23.197 -4.636 -20.366 1.00 56.03 318 ILE A N 1
ATOM 2657 C CA . ILE A 1 318 ? 24.013 -4.105 -21.475 1.00 56.03 318 ILE A CA 1
ATOM 2658 C C . ILE A 1 318 ? 25.504 -4.025 -21.096 1.00 56.03 318 ILE A C 1
ATOM 2660 O O . ILE A 1 318 ? 26.365 -4.091 -21.969 1.00 56.03 318 ILE A O 1
ATOM 2664 N N . ASN A 1 319 ? 25.808 -3.871 -19.805 1.00 52.50 319 ASN A N 1
ATOM 2665 C CA . ASN A 1 319 ? 27.163 -3.615 -19.310 1.00 52.50 319 ASN A CA 1
ATOM 2666 C C . ASN A 1 319 ? 27.898 -4.853 -18.752 1.00 52.50 319 ASN A C 1
ATOM 2668 O O . ASN A 1 319 ? 29.039 -4.697 -18.320 1.00 52.50 319 ASN A O 1
ATOM 2672 N N . ASN A 1 320 ? 27.275 -6.038 -18.736 1.00 44.12 320 ASN A N 1
ATOM 2673 C CA . ASN A 1 320 ? 27.848 -7.305 -18.250 1.00 44.12 320 ASN A CA 1
ATOM 2674 C C . ASN A 1 320 ? 27.541 -8.445 -19.219 1.00 44.12 320 ASN A C 1
ATOM 2676 O O . ASN A 1 320 ? 28.370 -9.377 -19.300 1.00 44.12 320 ASN A O 1
#

Solvent-accessible surface area (backbone atoms only — not comparable to full-atom values): 18011 Å² total; per-residue (Å²): 68,67,56,56,54,55,51,49,54,50,49,52,52,52,40,73,70,42,44,64,57,59,65,53,50,86,85,60,72,50,72,70,60,62,64,62,52,62,69,68,53,92,59,59,72,71,61,54,74,29,53,44,71,50,75,43,81,73,59,97,92,42,50,39,60,34,56,25,43,53,75,44,78,42,96,84,36,41,52,24,30,41,34,58,32,51,35,74,21,69,56,13,45,52,37,49,52,57,50,52,53,40,45,75,73,68,48,50,49,65,55,63,72,64,49,81,86,52,82,60,60,32,38,38,26,18,16,53,85,22,55,44,83,38,57,46,44,44,34,28,69,77,57,77,73,35,64,92,28,52,47,55,47,50,56,47,29,70,75,49,48,55,69,68,57,52,48,39,45,73,48,20,49,84,68,68,79,84,62,78,54,62,68,30,45,53,42,51,48,53,49,41,54,53,36,49,49,30,47,68,46,28,21,82,55,58,44,23,40,80,52,90,29,15,66,94,71,37,28,32,31,35,43,56,60,50,16,54,50,41,36,55,75,73,41,93,61,60,66,87,74,50,83,51,60,41,67,60,98,87,42,68,36,39,72,53,67,50,94,82,50,106,72,49,30,69,91,58,48,55,71,90,59,42,56,41,39,54,65,57,41,71,66,50,79,91,57,67,46,73,68,72,39,62,69,59,36,50,50,54,51,51,52,47,66,73,65,48,59,43,69,72,55,57,52,56,46,76,76,103

Sequence (320 aa):
MGIYENHAKILLFLHENYFKLVSSDFNRNESFDKKEFESGMQLNDYYKSRITYKEKFIGGGLKKVRPSFKVYESTKYGTFGIEYRSYSGLVGFKAKKKIEKKIEDGISAERLKQGWGTREFWNGRNGMFDFYLDTGNRYEVLYNGGDATHFNLFDDLKRHATFEDCIKVWYGEDFYSGEKDKEKLEALITLFLLMFEQEVNYGELDFQQYTNFSISEGFRPRDMIMGFLNMMYNGKDDFDSYPFWTEKDGIKFSTHFGFDKEREGYANLENRYKKYFEEYRNIYPDVKSLFSNEDIKNSFIAAANAAGQNPELDKLVINN

Secondary structure (DSSP, 8-state):
-HHHHHHHHHHHHHHHHHHHHHHS-TTS-----HHHHHHH----HHHHTTEEEEEEEEETTEEEEEEEEEEEEETTTEEEEEEE-TTSSHHHHHHHHHHHHHHHTT--HHHHHH-TTSHHHHHTTTTTT-EEEEETBHHHHHHTS--S-HHHHHHHHHHH--HHHHHHHHHT---STT---HHHHHHHHHHHHHHHHHHHHBSSSTTSBP-SSSGGGT--TTHHHHHHHHHHHH-SS-GGG-S-EEEETTEEEEE---SS-TTSSGGGS-HHHHHHHHTTSSS-TTS--GGGSHHHHHHHHHHHHHH-S-HHHHHHHH--

Radius of gyration: 19.92 Å; Cα contacts (8 Å, |Δi|>4): 456; chains: 1; bounding box: 47×47×46 Å

Nearest PDB structures (foldseek):
  3mes-assembly1_A  TM=1.234E-01  e=3.678E+00  Cryptosporidium parvum Iowa II

Mean predicted aligned error: 7.46 Å

pLDDT: mean 81.27, std 14.27, range [40.38, 97.75]